Protein AF-A0A818P4U9-F1 (afdb_monomer_lite)

Foldseek 3Di:
DDDDDDPDPVVVVVVVCCVVCVLVVVLVVVLVVLLVVCVVVVHDPVVSVVSSVVSCVVSDDDAVLVVLCVVLVNDPDDDPDDDDDDDPDPPDDFAFDPPVVVVVDDPPDPPRTDQDLVNCLVVDDPDPVSPDDSVVCRRPDDPDDPVVPPPPPPPQPPPPPQPAAEAEACPLVDDPVSLVVQQVSQCVNLVHDSVPDGSNPRHYHHYHDNVD

Radius of gyration: 25.07 Å; chains: 1; bounding box: 56×46×71 Å

pLDDT: mean 77.23, std 14.57, range [28.27, 94.88]

Secondary structure (DSSP, 8-state):
--------HHHHHHHHHHHHTHHHHHHHHHHHHHHHHHHHTT--HHHHHHHHHHHHHHH----HHHHHHHHTT--S---SS------SSS-PPPPBPPHHHHHHS-TT-S--BPPPHHHHHHSS--SGGG---HHHHHHHS----GGGGS------S-------EEEES-GGGS-HHHHHHHHHHHHHHHT--TTTSGGGG--EEEE--TT-

Sequence (212 aa):
MDIQFVLDPYACAKYLMSYTTKPEREMSLLLEATHKECREGNMSVRGEMKKLTGIFFNHRQVSAQDAIYRAAKMPLTHSSRGFVFVLAHSNSGKVLKPYNILKQMNPDDEKIFMSSLADKYFDKPKDSEFCICMADFASENEIISITKNIKDPKESIKRLQTPNLLLENVVCLIQANLWGAMHSRLTQTMGIHPNTAIFGNVEIIAIGDFCQ

Structure (mmCIF, N/CA/C/O backbone):
data_AF-A0A818P4U9-F1
#
_entry.id   AF-A0A818P4U9-F1
#
loop_
_atom_site.group_PDB
_atom_site.id
_atom_site.type_symbol
_atom_site.label_atom_id
_atom_site.label_alt_id
_atom_site.label_comp_id
_atom_site.label_asym_id
_atom_site.label_entity_id
_atom_site.label_seq_id
_atom_site.pdbx_PDB_ins_code
_atom_site.Cartn_x
_atom_site.Cartn_y
_atom_site.Cartn_z
_atom_site.occupancy
_atom_site.B_iso_or_equiv
_atom_site.auth_seq_id
_atom_site.auth_comp_id
_atom_site.auth_asym_id
_atom_site.auth_atom_id
_atom_site.pdbx_PDB_model_num
ATOM 1 N N . MET A 1 1 ? -10.886 8.274 32.586 1.00 50.38 1 MET A N 1
ATOM 2 C CA . MET A 1 1 ? -11.012 6.818 32.384 1.00 50.38 1 MET A CA 1
ATOM 3 C C . MET A 1 1 ? -12.474 6.482 32.624 1.00 50.38 1 MET A C 1
ATOM 5 O O . MET A 1 1 ? -12.936 6.734 33.731 1.00 50.38 1 MET A O 1
ATOM 9 N N . ASP A 1 2 ? -13.204 6.026 31.605 1.00 48.53 2 ASP A N 1
ATOM 10 C CA . ASP A 1 2 ? -14.606 5.615 31.760 1.00 48.53 2 ASP A CA 1
ATOM 11 C C . ASP A 1 2 ? -14.647 4.172 32.269 1.00 48.53 2 ASP A C 1
ATOM 13 O O . ASP A 1 2 ? -14.184 3.256 31.590 1.00 48.53 2 ASP A O 1
ATOM 17 N N . ILE A 1 3 ? -15.156 3.971 33.485 1.00 66.19 3 ILE A N 1
ATOM 18 C CA . ILE A 1 3 ? -15.289 2.652 34.113 1.00 66.19 3 ILE A CA 1
ATOM 19 C C . ILE A 1 3 ? -16.781 2.319 34.161 1.00 66.19 3 ILE A C 1
ATOM 21 O O . ILE A 1 3 ? -17.552 3.006 34.828 1.00 66.19 3 ILE A O 1
ATOM 25 N N . GLN A 1 4 ? -17.190 1.273 33.441 1.00 70.94 4 GLN A N 1
ATOM 26 C CA . GLN A 1 4 ? -18.566 0.769 33.428 1.00 70.94 4 GLN A CA 1
ATOM 27 C C . GLN A 1 4 ? -18.618 -0.659 33.974 1.00 70.94 4 GLN A C 1
ATOM 29 O O . GLN A 1 4 ? -17.743 -1.479 33.694 1.00 70.94 4 GLN A O 1
ATOM 34 N N . PHE A 1 5 ? -19.663 -0.962 34.745 1.00 75.06 5 PHE A N 1
ATOM 35 C CA . PHE A 1 5 ? -19.911 -2.310 35.246 1.00 75.06 5 PHE A CA 1
ATOM 36 C C . PHE A 1 5 ? -20.371 -3.231 34.110 1.00 75.06 5 PHE A C 1
ATOM 38 O O . PHE A 1 5 ? -21.319 -2.922 33.388 1.00 75.06 5 PHE A O 1
ATOM 45 N N . VAL A 1 6 ? -19.711 -4.382 33.972 1.00 75.94 6 VAL A N 1
ATOM 46 C CA . VAL A 1 6 ? -20.083 -5.413 32.997 1.00 75.94 6 VAL A CA 1
ATOM 47 C C . VAL A 1 6 ? -21.167 -6.302 33.604 1.00 75.94 6 VAL A C 1
ATOM 49 O O . VAL A 1 6 ? -20.896 -7.071 34.520 1.00 75.94 6 VAL A O 1
ATOM 52 N N . LEU A 1 7 ? -22.393 -6.190 33.092 1.00 83.94 7 LEU A N 1
ATOM 53 C CA . LEU A 1 7 ? -23.543 -7.000 33.526 1.00 83.94 7 LEU A CA 1
ATOM 54 C C . LEU A 1 7 ? -23.752 -8.257 32.663 1.00 83.94 7 LEU A C 1
ATOM 56 O O . LEU A 1 7 ? -24.406 -9.199 33.096 1.00 83.94 7 LEU A O 1
ATOM 60 N N . ASP A 1 8 ? -23.198 -8.269 31.448 1.00 88.81 8 ASP A N 1
ATOM 61 C CA . ASP A 1 8 ? -23.357 -9.334 30.456 1.00 88.81 8 ASP A CA 1
ATOM 62 C C . ASP A 1 8 ? -22.049 -9.510 29.647 1.00 88.81 8 ASP A C 1
ATOM 64 O O . ASP A 1 8 ? -21.534 -8.526 29.097 1.00 88.81 8 ASP A O 1
ATOM 68 N N . PRO A 1 9 ? -21.494 -10.737 29.541 1.00 87.69 9 PRO A N 1
ATOM 69 C CA . PRO A 1 9 ? -20.317 -11.016 28.718 1.00 87.69 9 PRO A CA 1
ATOM 70 C C . PRO A 1 9 ? -20.483 -10.619 27.246 1.00 87.69 9 PRO A C 1
ATOM 72 O O . PRO A 1 9 ? -19.523 -10.156 26.625 1.00 87.69 9 PRO A O 1
ATOM 75 N N . TYR A 1 10 ? -21.688 -10.755 26.680 1.00 90.44 10 TYR A N 1
ATOM 76 C CA . TYR A 1 10 ? -21.940 -10.370 25.291 1.00 90.44 10 TYR A CA 1
ATOM 77 C C . TYR A 1 10 ? -21.914 -8.848 25.118 1.00 90.44 10 TYR A C 1
ATOM 79 O O . TYR A 1 10 ? -21.295 -8.340 24.179 1.00 90.44 10 TYR A O 1
ATOM 87 N N . ALA A 1 11 ? -22.501 -8.101 26.057 1.00 85.19 11 ALA A N 1
ATOM 88 C CA . ALA A 1 11 ? -22.385 -6.646 26.101 1.00 85.19 11 ALA A CA 1
ATOM 89 C C . ALA A 1 11 ? -20.919 -6.176 26.175 1.00 85.19 11 ALA A C 1
ATOM 91 O O . ALA A 1 11 ? -20.555 -5.224 25.482 1.00 85.19 11 ALA A O 1
ATOM 92 N N . CYS A 1 12 ? -20.064 -6.874 26.932 1.00 85.69 12 CYS A N 1
ATOM 93 C CA . CYS A 1 12 ? -18.625 -6.592 26.988 1.00 85.69 12 CYS A CA 1
ATOM 94 C C . CYS A 1 12 ? -17.939 -6.797 25.629 1.00 85.69 12 CYS A C 1
ATOM 96 O O . CYS A 1 12 ? -17.265 -5.895 25.130 1.00 85.69 12 CYS A O 1
ATOM 98 N N . ALA A 1 13 ? -18.163 -7.947 24.983 1.00 87.25 13 ALA A N 1
ATOM 99 C CA . ALA A 1 13 ? -17.599 -8.233 23.664 1.00 87.25 13 ALA A CA 1
ATOM 100 C C . ALA A 1 13 ? -18.074 -7.220 22.611 1.00 87.25 13 ALA A C 1
ATOM 102 O O . ALA A 1 13 ? -17.276 -6.704 21.829 1.00 87.25 13 ALA A O 1
ATOM 103 N N . LYS A 1 14 ? -19.365 -6.869 22.627 1.00 86.81 14 LYS A N 1
ATOM 104 C CA . LYS A 1 14 ? -19.941 -5.856 21.736 1.00 86.81 14 LYS A CA 1
ATOM 105 C C . LYS A 1 14 ? -19.320 -4.479 21.966 1.00 86.81 14 LYS A C 1
ATOM 107 O O . LYS A 1 14 ? -19.051 -3.776 20.992 1.00 86.81 14 LYS A O 1
ATOM 112 N N . TYR A 1 15 ? -19.096 -4.091 23.220 1.00 84.81 15 TYR A N 1
ATOM 113 C CA . TYR A 1 15 ? -18.442 -2.831 23.567 1.00 84.81 15 TYR A CA 1
ATOM 114 C C . TYR A 1 15 ? -16.997 -2.798 23.059 1.00 84.81 15 TYR A C 1
ATOM 116 O O . TYR A 1 15 ? -16.622 -1.864 22.354 1.00 84.81 15 TYR A O 1
ATOM 124 N N . LEU A 1 16 ? -16.221 -3.852 23.330 1.00 85.06 16 LEU A N 1
ATOM 125 C CA . LEU A 1 16 ? -14.834 -3.968 22.879 1.00 85.06 16 LEU A CA 1
ATOM 126 C C . LEU A 1 16 ? -14.725 -3.922 21.349 1.00 85.06 16 LEU A C 1
ATOM 128 O O . LEU A 1 16 ? -13.898 -3.187 20.811 1.00 85.06 16 LEU A O 1
ATOM 132 N N . MET A 1 17 ? -15.592 -4.652 20.644 1.00 86.69 17 MET A N 1
ATOM 133 C CA . MET A 1 17 ? -15.663 -4.604 19.182 1.00 86.69 17 MET A CA 1
ATOM 134 C C . MET A 1 17 ? -16.028 -3.204 18.691 1.00 86.69 17 MET A C 1
ATOM 136 O O . MET A 1 17 ? -15.335 -2.653 17.851 1.00 86.69 17 MET A O 1
ATOM 140 N N . SER A 1 18 ? -17.064 -2.585 19.260 1.00 83.62 18 SER A N 1
ATOM 141 C CA . SER A 1 18 ? -17.497 -1.240 18.854 1.00 83.62 18 SER A CA 1
ATOM 142 C C . SER A 1 18 ? -16.413 -0.184 19.076 1.00 83.62 18 SER A C 1
ATOM 144 O O . SER A 1 18 ? -16.309 0.760 18.297 1.00 83.62 18 SER A O 1
ATOM 146 N N . TYR A 1 19 ? -15.615 -0.340 20.134 1.00 83.94 19 TYR A N 1
ATOM 147 C CA . TYR A 1 19 ? -14.502 0.546 20.442 1.00 83.94 19 TYR A CA 1
ATOM 148 C C . TYR A 1 19 ? -13.330 0.341 19.477 1.00 83.94 19 TYR A C 1
ATOM 150 O O . TYR A 1 19 ? -12.834 1.305 18.898 1.00 83.94 19 TYR A O 1
ATOM 158 N N . THR A 1 20 ? -12.914 -0.911 19.272 1.00 81.50 20 THR A N 1
ATOM 159 C CA . THR A 1 20 ? -11.797 -1.250 18.377 1.00 81.50 20 THR A CA 1
ATOM 160 C C . THR A 1 20 ? -12.100 -0.923 16.919 1.00 81.50 20 THR A C 1
ATOM 162 O O . THR A 1 20 ? -11.203 -0.453 16.233 1.00 81.50 20 THR A O 1
ATOM 165 N N . THR A 1 21 ? -13.351 -1.086 16.468 1.00 85.75 21 THR A N 1
ATOM 166 C CA . THR A 1 21 ? -13.764 -0.799 15.083 1.00 85.75 21 THR A CA 1
ATOM 167 C C . THR A 1 21 ? -14.314 0.618 14.872 1.00 85.75 21 THR A C 1
ATOM 169 O O . THR A 1 21 ? -14.999 0.891 13.879 1.00 85.75 21 THR A O 1
ATOM 172 N N . LYS A 1 22 ? -14.141 1.522 15.844 1.00 85.88 22 LYS A N 1
ATOM 173 C CA . LYS A 1 22 ? -14.638 2.901 15.755 1.00 85.88 22 LYS A CA 1
ATOM 174 C C . LYS A 1 22 ? -14.096 3.656 14.525 1.00 85.88 22 LYS A C 1
ATOM 176 O O . LYS A 1 22 ? -14.928 4.222 13.809 1.00 85.88 22 LYS A O 1
ATOM 181 N N . PRO A 1 23 ? -12.779 3.664 14.228 1.00 84.00 23 PRO A N 1
ATOM 182 C CA . PRO A 1 23 ? -12.272 4.394 13.065 1.00 84.00 23 PRO A CA 1
ATOM 183 C C . PRO A 1 23 ? -12.766 3.793 11.737 1.00 84.00 23 PRO A C 1
ATOM 185 O O . PRO A 1 23 ? -13.070 4.526 10.795 1.00 84.00 23 PRO A O 1
ATOM 188 N N . GLU A 1 24 ? -12.938 2.472 11.657 1.00 85.75 24 GLU A N 1
ATOM 189 C CA . GLU A 1 24 ? -13.500 1.787 10.488 1.00 85.75 24 GLU A CA 1
ATOM 190 C C . GLU A 1 24 ? -14.967 2.154 10.268 1.00 85.75 24 GLU A C 1
ATOM 192 O O . GLU A 1 24 ? -15.407 2.309 9.125 1.00 85.75 24 GLU A O 1
ATOM 197 N N . ARG A 1 25 ? -15.735 2.326 11.350 1.00 87.69 25 ARG A N 1
ATOM 198 C CA . ARG A 1 25 ? -17.128 2.773 11.274 1.00 87.69 25 ARG A CA 1
ATOM 199 C C . ARG A 1 25 ? -17.227 4.193 10.720 1.00 87.69 25 ARG A C 1
ATOM 201 O O . ARG A 1 25 ? -18.045 4.429 9.835 1.00 87.69 25 ARG A O 1
ATOM 208 N N . GLU A 1 26 ? -16.409 5.119 11.215 1.00 88.50 26 GLU A N 1
ATOM 209 C CA . GLU A 1 26 ? -16.373 6.507 10.726 1.00 88.50 26 GLU A CA 1
ATOM 210 C C . GLU A 1 26 ? -16.017 6.564 9.233 1.00 88.50 26 GLU A C 1
ATOM 212 O O . GLU A 1 26 ? -16.700 7.232 8.455 1.00 88.50 26 GLU A O 1
ATOM 217 N N . MET A 1 27 ? -15.023 5.777 8.808 1.00 91.00 27 MET A N 1
ATOM 218 C CA . MET A 1 27 ? -14.674 5.630 7.393 1.00 91.00 27 MET A CA 1
ATOM 219 C C . MET A 1 27 ? -15.832 5.059 6.566 1.00 91.00 27 MET A C 1
ATOM 221 O O . MET A 1 27 ? -16.134 5.564 5.488 1.00 91.00 27 MET A O 1
ATOM 225 N N . SER A 1 28 ? -16.504 4.021 7.066 1.00 91.00 28 SER A N 1
ATOM 226 C CA . SER A 1 28 ? -17.614 3.376 6.352 1.00 91.00 28 SER A CA 1
ATOM 227 C C . SER A 1 28 ? -18.765 4.349 6.094 1.00 91.00 28 SER A C 1
ATOM 229 O O . SER A 1 28 ? -19.266 4.415 4.974 1.00 91.00 28 SER A O 1
ATOM 231 N N . LEU A 1 29 ? -19.126 5.161 7.093 1.00 92.88 29 LEU A N 1
ATOM 232 C CA . LEU A 1 29 ? -20.159 6.193 6.959 1.00 92.88 29 LEU A CA 1
ATOM 233 C C . LEU A 1 29 ? -19.784 7.250 5.911 1.00 92.88 29 LEU A C 1
ATOM 235 O O . LEU A 1 29 ? -20.623 7.658 5.108 1.00 92.88 29 LEU A O 1
ATOM 239 N N . LEU A 1 30 ? -18.517 7.672 5.887 1.00 93.06 30 LEU A N 1
ATOM 240 C CA . LEU A 1 30 ? -18.018 8.647 4.918 1.00 93.06 30 LEU A CA 1
ATOM 241 C C . LEU A 1 30 ? -18.067 8.110 3.478 1.00 93.06 30 LEU A C 1
ATOM 243 O O . LEU A 1 30 ? -18.459 8.822 2.547 1.00 93.06 30 LEU A O 1
ATOM 247 N N . LEU A 1 31 ? -17.687 6.846 3.288 1.00 94.06 31 LEU A N 1
ATOM 248 C CA . LEU A 1 31 ? -17.735 6.187 1.984 1.00 94.06 31 LEU A CA 1
ATOM 249 C C . LEU A 1 31 ? -19.174 5.967 1.512 1.00 94.06 31 LEU A C 1
ATOM 251 O O . LEU A 1 31 ? -19.457 6.170 0.333 1.00 94.06 31 LEU A O 1
ATOM 255 N N . GLU A 1 32 ? -20.091 5.612 2.412 1.00 94.88 32 GLU A N 1
ATOM 256 C CA . GLU A 1 32 ? -21.510 5.440 2.091 1.00 94.88 32 GLU A CA 1
ATOM 257 C C . GLU A 1 32 ? -22.160 6.765 1.664 1.00 94.88 32 GLU A C 1
ATOM 259 O O . GLU A 1 32 ? -22.851 6.816 0.642 1.00 94.88 32 GLU A O 1
ATOM 264 N N . ALA A 1 33 ? -21.868 7.859 2.375 1.00 93.38 33 ALA A N 1
ATOM 265 C CA . ALA A 1 33 ? -22.306 9.199 1.987 1.00 93.38 33 ALA A CA 1
ATOM 266 C C . ALA A 1 33 ? -21.768 9.588 0.599 1.00 93.38 33 ALA A C 1
ATOM 268 O O . ALA A 1 33 ? -22.528 10.003 -0.276 1.00 93.38 33 ALA A O 1
ATOM 269 N N . THR A 1 34 ? -20.474 9.356 0.358 1.00 92.12 34 THR A N 1
ATOM 270 C CA . THR A 1 34 ? -19.833 9.605 -0.943 1.00 92.12 34 THR A CA 1
ATOM 271 C C . THR A 1 34 ? -20.484 8.801 -2.065 1.00 92.12 34 THR A C 1
ATOM 273 O O . THR A 1 34 ? -20.725 9.329 -3.152 1.00 92.12 34 THR A O 1
ATOM 276 N N . HIS A 1 35 ? -20.751 7.517 -1.825 1.00 93.94 35 HIS A N 1
ATOM 277 C CA . HIS A 1 35 ? -21.387 6.628 -2.792 1.00 93.94 35 HIS A CA 1
ATOM 278 C C . HIS A 1 35 ? -22.788 7.130 -3.158 1.00 93.94 35 HIS A C 1
ATOM 280 O O . HIS A 1 35 ? -23.121 7.232 -4.341 1.00 93.94 35 HIS A O 1
ATOM 286 N N . LYS A 1 36 ? -23.580 7.529 -2.154 1.00 94.38 36 LYS A N 1
ATOM 287 C CA . LYS A 1 36 ? -24.912 8.104 -2.357 1.00 94.38 36 LYS A CA 1
ATOM 288 C C . LYS A 1 36 ? -24.862 9.379 -3.206 1.00 94.38 36 LYS A C 1
ATOM 290 O O . LYS A 1 36 ? -25.586 9.461 -4.195 1.00 94.38 36 LYS A O 1
ATOM 295 N N . GLU A 1 37 ? -23.954 10.308 -2.904 1.00 91.75 37 GLU A N 1
ATOM 296 C CA . GLU A 1 37 ? -23.751 11.524 -3.707 1.00 91.75 37 GLU A CA 1
ATOM 297 C C . GLU A 1 37 ? -23.373 11.219 -5.165 1.00 91.75 37 GLU A C 1
ATOM 299 O O . GLU A 1 37 ? -23.866 11.864 -6.089 1.00 91.75 37 GLU A O 1
ATOM 304 N N . CYS A 1 38 ? -22.484 10.246 -5.395 1.00 91.12 38 CYS A N 1
ATOM 305 C CA . CYS A 1 38 ? -22.069 9.870 -6.751 1.00 91.12 38 CYS A CA 1
ATOM 306 C C . CYS A 1 38 ? -23.232 9.291 -7.559 1.00 91.12 38 CYS A C 1
ATOM 308 O O . CYS A 1 38 ? -23.359 9.570 -8.754 1.00 91.12 38 CYS A O 1
ATOM 310 N N . ARG A 1 39 ? -24.080 8.497 -6.895 1.00 90.06 39 ARG A N 1
ATOM 311 C CA . ARG A 1 39 ? -25.260 7.878 -7.493 1.00 90.06 39 ARG A CA 1
ATOM 312 C C . ARG A 1 39 ? -26.337 8.913 -7.820 1.00 90.06 39 ARG A C 1
ATOM 314 O O . ARG A 1 39 ? -26.914 8.853 -8.901 1.00 90.06 39 ARG A O 1
ATOM 321 N N . GLU A 1 40 ? -26.570 9.877 -6.932 1.00 91.81 40 GLU A N 1
ATOM 322 C CA . GLU A 1 40 ? -27.492 11.000 -7.160 1.00 91.81 40 GLU A CA 1
ATOM 323 C C . GLU A 1 40 ? -26.995 11.935 -8.274 1.00 91.81 40 GLU A C 1
ATOM 325 O O . GLU A 1 40 ? -27.780 12.378 -9.109 1.00 91.81 40 GLU A O 1
ATOM 330 N N . GLY A 1 41 ? -25.681 12.166 -8.354 1.00 87.62 41 GLY A N 1
ATOM 331 C CA . GLY A 1 41 ? -25.038 12.929 -9.429 1.00 87.62 41 GLY A CA 1
ATOM 332 C C . GLY A 1 41 ? -24.901 12.185 -10.764 1.00 87.62 41 GLY A C 1
ATOM 333 O O . GLY A 1 41 ? -24.284 12.720 -11.684 1.00 87.62 41 GLY A O 1
ATOM 334 N N . ASN A 1 42 ? -25.430 10.957 -10.870 1.00 86.75 42 ASN A N 1
ATOM 335 C CA . ASN A 1 42 ? -25.366 10.084 -12.047 1.00 86.75 42 ASN A CA 1
ATOM 336 C C . ASN A 1 42 ? -23.942 9.953 -12.633 1.00 86.75 42 ASN A C 1
ATOM 338 O O . ASN A 1 42 ? -23.721 10.011 -13.847 1.00 86.75 42 ASN A O 1
ATOM 342 N N . MET A 1 43 ? -22.947 9.839 -11.749 1.00 88.25 43 MET A N 1
ATOM 343 C CA . MET A 1 43 ? -21.545 9.742 -12.140 1.00 88.25 43 MET A CA 1
ATOM 344 C C . MET A 1 43 ? -21.253 8.393 -12.807 1.00 88.25 43 MET A C 1
ATOM 346 O O . MET A 1 43 ? -21.785 7.355 -12.425 1.00 88.25 43 MET A O 1
ATOM 350 N N . SER A 1 44 ? -20.338 8.379 -13.783 1.00 90.62 44 SER A N 1
ATOM 351 C CA . SER A 1 44 ? -19.833 7.111 -14.326 1.00 90.62 44 SER A CA 1
ATOM 352 C C . SER A 1 44 ? -19.159 6.271 -13.232 1.00 90.62 44 SER A C 1
ATOM 354 O O . SER A 1 44 ? -18.451 6.823 -12.387 1.00 90.62 44 SER A O 1
ATOM 356 N N . VAL A 1 45 ? -19.263 4.941 -13.321 1.00 87.75 45 VAL A N 1
ATOM 357 C CA . VAL A 1 45 ? -18.648 3.986 -12.371 1.00 87.75 45 VAL A CA 1
ATOM 358 C C . VAL A 1 45 ? -17.152 4.262 -12.155 1.00 87.75 45 VAL A C 1
ATOM 360 O O . VAL A 1 45 ? -16.638 4.206 -11.041 1.00 87.75 45 VAL A O 1
ATOM 363 N N . ARG A 1 46 ? -16.424 4.629 -13.220 1.00 87.50 46 ARG A N 1
ATOM 364 C CA . ARG A 1 46 ? -14.996 4.972 -13.124 1.00 87.50 46 ARG A CA 1
ATOM 365 C C . ARG A 1 46 ? -14.759 6.272 -12.351 1.00 87.50 46 ARG A C 1
ATOM 367 O O . ARG A 1 46 ? -13.757 6.386 -11.648 1.00 87.50 46 ARG A O 1
ATOM 374 N N . GLY A 1 47 ? -15.631 7.263 -12.525 1.00 90.00 47 GLY A N 1
ATOM 375 C CA . GLY A 1 47 ? -15.570 8.536 -11.806 1.00 90.00 47 GLY A CA 1
ATOM 376 C C . GLY A 1 47 ? -15.913 8.370 -10.328 1.00 90.00 47 GLY A C 1
ATOM 377 O O . GLY A 1 47 ? -15.193 8.884 -9.477 1.00 90.00 47 GLY A O 1
ATOM 378 N N . GLU A 1 48 ? -16.947 7.587 -10.038 1.00 91.75 48 GLU A N 1
ATOM 379 C CA . GLU A 1 48 ? -17.332 7.200 -8.683 1.00 91.75 48 GLU A CA 1
ATOM 380 C C . GLU A 1 48 ? -16.177 6.502 -7.959 1.00 91.75 48 GLU A C 1
ATOM 382 O O . GLU A 1 48 ? -15.751 6.964 -6.903 1.00 91.75 48 GLU A O 1
ATOM 387 N N . MET A 1 49 ? -15.588 5.465 -8.566 1.00 92.12 49 MET A N 1
ATOM 388 C CA . MET A 1 49 ? -14.465 4.742 -7.965 1.00 92.12 49 MET A CA 1
ATOM 389 C C . MET A 1 49 ? -13.282 5.671 -7.671 1.00 92.12 49 MET A C 1
ATOM 391 O O . MET A 1 49 ? -12.659 5.565 -6.616 1.00 92.12 49 MET A O 1
ATOM 395 N N . LYS A 1 50 ? -12.978 6.620 -8.567 1.00 92.31 50 LYS A N 1
ATOM 396 C CA . LYS A 1 50 ? -11.930 7.627 -8.333 1.00 92.31 50 LYS A CA 1
ATOM 397 C C . LYS A 1 50 ? -12.253 8.529 -7.142 1.00 92.31 50 LYS A C 1
ATOM 399 O O . LYS A 1 50 ? -11.366 8.759 -6.323 1.00 92.31 50 LYS A O 1
ATOM 404 N N . LYS A 1 51 ? -13.489 9.031 -7.040 1.00 92.62 51 LYS A N 1
ATOM 405 C CA . LYS A 1 51 ? -13.917 9.900 -5.931 1.00 92.62 51 LYS A CA 1
ATOM 406 C C . LYS A 1 51 ? -13.884 9.141 -4.602 1.00 92.62 51 LYS A C 1
ATOM 408 O O . LYS A 1 51 ? -13.280 9.624 -3.648 1.00 92.62 51 LYS A O 1
ATOM 413 N N . LEU A 1 52 ? -14.427 7.924 -4.577 1.00 93.25 52 LEU A N 1
ATOM 414 C CA . LEU A 1 52 ? -14.427 7.036 -3.414 1.00 93.25 52 LEU A CA 1
ATOM 415 C C . LEU A 1 52 ? -12.999 6.731 -2.938 1.00 93.25 52 LEU A C 1
ATOM 417 O O . LEU A 1 52 ? -12.678 6.875 -1.761 1.00 93.25 52 LEU A O 1
ATOM 421 N N . THR A 1 53 ? -12.117 6.389 -3.879 1.00 91.44 53 THR A N 1
ATOM 422 C CA . THR A 1 53 ? -10.703 6.102 -3.603 1.00 91.44 53 THR A CA 1
ATOM 423 C C . THR A 1 53 ? -9.972 7.333 -3.062 1.00 91.44 53 THR A C 1
ATOM 425 O O . THR A 1 53 ? -9.198 7.218 -2.115 1.00 91.44 53 THR A O 1
ATOM 428 N N . GLY A 1 54 ? -10.222 8.520 -3.626 1.00 91.69 54 GLY A N 1
ATOM 429 C CA . GLY A 1 54 ? -9.628 9.768 -3.144 1.00 91.69 54 GLY A CA 1
ATOM 430 C C . GLY A 1 54 ? -10.040 10.099 -1.709 1.00 91.69 54 GLY A C 1
ATOM 431 O O . GLY A 1 54 ? -9.190 10.414 -0.881 1.00 91.69 54 GLY A O 1
ATOM 432 N N . ILE A 1 55 ? -11.330 9.962 -1.395 1.00 91.50 55 ILE A N 1
ATOM 433 C CA . ILE A 1 55 ? -11.854 10.195 -0.043 1.00 91.50 55 ILE A CA 1
ATOM 434 C C . ILE A 1 55 ? -11.280 9.179 0.946 1.00 91.50 55 ILE A C 1
ATOM 436 O O . ILE A 1 55 ? -10.804 9.573 2.010 1.00 91.50 55 ILE A O 1
ATOM 440 N N . PHE A 1 56 ? -11.221 7.899 0.569 1.00 90.75 56 PHE A N 1
ATOM 441 C CA . PHE A 1 56 ? -10.593 6.869 1.391 1.00 90.75 56 PHE A CA 1
ATOM 442 C C . PHE A 1 56 ? -9.136 7.207 1.728 1.00 90.75 56 PHE A C 1
ATOM 444 O O . PHE A 1 56 ? -8.758 7.171 2.893 1.00 90.75 56 PHE A O 1
ATOM 451 N N . PHE A 1 57 ? -8.309 7.563 0.739 1.00 85.56 57 PHE A N 1
ATOM 452 C CA . PHE A 1 57 ? -6.893 7.850 0.990 1.00 85.56 57 PHE A CA 1
ATOM 453 C C . PHE A 1 57 ? -6.660 9.108 1.829 1.00 85.56 57 PHE A C 1
ATOM 455 O O . PHE A 1 57 ? -5.712 9.130 2.608 1.00 85.56 57 PHE A O 1
ATOM 462 N N . ASN A 1 58 ? -7.514 10.125 1.697 1.00 84.94 58 ASN A N 1
ATOM 463 C CA . ASN A 1 58 ? -7.344 11.391 2.411 1.00 84.94 58 ASN A CA 1
ATOM 464 C C . ASN A 1 58 ? -7.850 11.344 3.856 1.00 84.94 58 ASN A C 1
ATOM 466 O O . ASN A 1 58 ? -7.292 12.016 4.718 1.00 84.94 58 ASN A O 1
ATOM 470 N N . HIS A 1 59 ? -8.903 10.571 4.128 1.00 84.50 59 HIS A N 1
ATOM 471 C CA . HIS A 1 59 ? -9.521 10.513 5.455 1.00 84.50 59 HIS A CA 1
ATOM 472 C C . HIS A 1 59 ? -9.116 9.282 6.265 1.00 84.50 59 HIS A C 1
ATOM 474 O O . HIS A 1 59 ? -9.479 9.170 7.437 1.00 84.50 59 HIS A O 1
ATOM 480 N N . ARG A 1 60 ? -8.392 8.329 5.665 1.00 85.00 60 ARG A N 1
ATOM 481 C CA . ARG A 1 60 ? -7.951 7.132 6.376 1.00 85.00 60 ARG A CA 1
ATOM 482 C C . ARG A 1 60 ? -6.932 7.501 7.441 1.00 85.00 60 ARG A C 1
ATOM 484 O O . ARG A 1 60 ? -5.820 7.929 7.147 1.00 85.00 60 ARG A O 1
ATOM 491 N N . GLN A 1 61 ? -7.304 7.219 8.680 1.00 82.94 61 GLN A N 1
ATOM 492 C CA . GLN A 1 61 ? -6.386 7.222 9.804 1.00 82.94 61 GLN A CA 1
ATOM 493 C C . GLN A 1 61 ? -5.514 5.964 9.742 1.00 82.94 61 GLN A C 1
ATOM 495 O O . GLN A 1 61 ? -5.982 4.861 9.445 1.00 82.94 61 GLN A O 1
ATOM 500 N N . VAL A 1 62 ? -4.223 6.139 9.993 1.00 81.38 62 VAL A N 1
ATOM 501 C CA . VAL A 1 62 ? -3.240 5.060 10.091 1.00 81.38 62 VAL A CA 1
ATOM 502 C C . VAL A 1 62 ? -2.490 5.212 11.405 1.00 81.38 62 VAL A C 1
ATOM 504 O O . VAL A 1 62 ? -2.314 6.327 11.896 1.00 81.38 62 VAL A O 1
ATOM 507 N N . SER A 1 63 ? -2.044 4.099 11.985 1.00 79.38 63 SER A N 1
ATOM 508 C CA . SER A 1 63 ? -1.161 4.166 13.148 1.00 79.38 63 SER A CA 1
ATOM 509 C C . SER A 1 63 ? 0.157 4.838 12.756 1.00 79.38 63 SER A C 1
ATOM 511 O O . SER A 1 63 ? 0.590 4.743 11.605 1.00 79.38 63 SER A O 1
ATOM 513 N N . ALA A 1 64 ? 0.842 5.484 13.702 1.00 78.50 64 ALA A N 1
ATOM 514 C CA . ALA A 1 64 ? 2.140 6.089 13.394 1.00 78.50 64 ALA A CA 1
ATOM 515 C C . ALA A 1 64 ? 3.175 5.070 12.917 1.00 78.50 64 ALA A C 1
ATOM 517 O O . ALA A 1 64 ? 4.008 5.396 12.080 1.00 78.50 64 ALA A O 1
ATOM 518 N N . GLN A 1 65 ? 3.098 3.828 13.394 1.00 79.00 65 GLN A N 1
ATOM 519 C CA . GLN A 1 65 ? 3.967 2.758 12.915 1.00 79.00 65 GLN A CA 1
ATOM 520 C C . GLN A 1 65 ? 3.721 2.491 11.420 1.00 79.00 65 GLN A C 1
ATOM 522 O O . GLN A 1 65 ? 4.672 2.505 10.644 1.00 79.00 65 GLN A O 1
ATOM 527 N N . ASP A 1 66 ? 2.461 2.350 10.984 1.00 82.12 66 ASP A N 1
ATOM 528 C CA . ASP A 1 66 ? 2.125 2.190 9.558 1.00 82.12 66 ASP A CA 1
ATOM 529 C C . ASP A 1 66 ? 2.522 3.437 8.741 1.00 82.12 66 ASP A C 1
ATOM 531 O O . ASP A 1 66 ? 3.080 3.324 7.648 1.00 82.12 66 ASP A O 1
ATOM 535 N N . ALA A 1 67 ? 2.329 4.640 9.293 1.00 81.38 67 ALA A N 1
ATOM 536 C CA . ALA A 1 67 ? 2.742 5.890 8.655 1.00 81.38 67 ALA A CA 1
ATOM 537 C C . ALA A 1 67 ? 4.262 5.957 8.424 1.00 81.38 67 ALA A C 1
ATOM 539 O O . ALA A 1 67 ? 4.696 6.285 7.320 1.00 81.38 67 ALA A O 1
ATOM 540 N N . ILE A 1 68 ? 5.070 5.587 9.424 1.00 80.81 68 ILE A N 1
ATOM 541 C CA . ILE A 1 68 ? 6.537 5.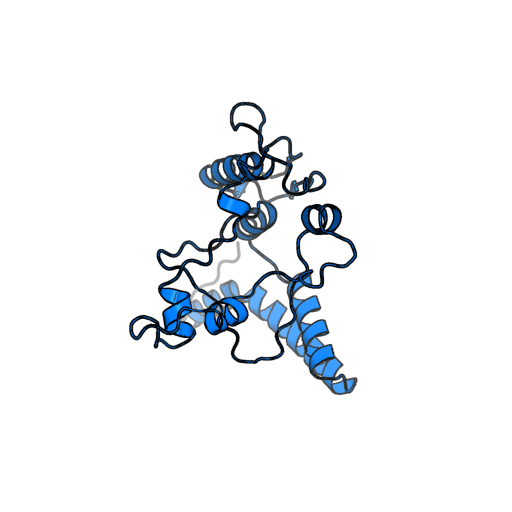541 9.325 1.00 80.81 68 ILE A CA 1
ATOM 542 C C . ILE A 1 68 ? 6.969 4.527 8.275 1.00 80.81 68 ILE A C 1
ATOM 544 O O . ILE A 1 68 ? 7.790 4.854 7.419 1.00 80.81 68 ILE A O 1
ATOM 548 N N . TYR A 1 69 ? 6.391 3.322 8.284 1.00 84.62 69 TYR A N 1
ATOM 549 C CA . TYR A 1 69 ? 6.715 2.313 7.279 1.00 84.62 69 TYR A CA 1
ATOM 550 C C . TYR A 1 69 ? 6.426 2.818 5.858 1.00 84.62 69 TYR A C 1
ATOM 552 O O . TYR A 1 69 ? 7.243 2.630 4.955 1.00 84.62 69 TYR A O 1
ATOM 560 N N . ARG A 1 70 ? 5.302 3.513 5.649 1.00 81.75 70 ARG A N 1
ATOM 561 C CA . ARG A 1 70 ? 4.947 4.097 4.346 1.00 81.75 70 ARG A CA 1
ATOM 562 C C . ARG A 1 70 ? 5.865 5.256 3.957 1.00 81.75 70 ARG A C 1
ATOM 564 O O . ARG A 1 70 ? 6.362 5.273 2.831 1.00 81.75 70 ARG A O 1
ATOM 571 N N . ALA A 1 71 ? 6.125 6.188 4.874 1.00 80.62 71 ALA A N 1
ATOM 572 C CA . ALA A 1 71 ? 6.963 7.363 4.635 1.00 80.62 71 ALA A CA 1
ATOM 573 C C . ALA A 1 71 ? 8.423 6.977 4.348 1.00 80.62 71 ALA A C 1
ATOM 575 O O . ALA A 1 71 ? 9.021 7.452 3.382 1.00 80.62 71 ALA A O 1
ATOM 576 N N . ALA A 1 72 ? 8.972 6.038 5.123 1.00 80.50 72 ALA A N 1
ATOM 577 C CA . ALA A 1 72 ? 10.326 5.519 4.954 1.00 80.50 72 ALA A CA 1
ATOM 578 C C . ALA A 1 72 ? 10.440 4.448 3.852 1.00 80.50 72 ALA A C 1
ATOM 580 O O . ALA A 1 72 ? 11.515 3.877 3.656 1.00 80.50 72 ALA A O 1
ATOM 581 N N . LYS A 1 73 ? 9.354 4.152 3.118 1.00 80.19 73 LYS A N 1
ATOM 582 C CA . LYS A 1 73 ? 9.300 3.115 2.068 1.00 80.19 73 LYS A CA 1
ATOM 583 C C . LYS A 1 73 ? 9.831 1.760 2.552 1.00 80.19 73 LYS A C 1
ATOM 585 O O . LYS A 1 73 ? 10.597 1.075 1.855 1.00 80.19 73 LYS A O 1
ATOM 590 N N . MET A 1 74 ? 9.462 1.401 3.774 1.00 81.44 74 MET A N 1
ATOM 591 C CA . MET A 1 74 ? 9.737 0.105 4.370 1.00 81.44 74 MET A CA 1
ATOM 592 C C . MET A 1 74 ? 8.697 -0.917 3.887 1.00 81.44 74 MET A C 1
ATOM 594 O O . MET A 1 74 ? 7.539 -0.565 3.648 1.00 81.44 74 MET A O 1
ATOM 598 N N . PRO A 1 75 ? 9.088 -2.187 3.713 1.00 80.12 75 PRO A N 1
ATOM 599 C CA . PRO A 1 75 ? 8.148 -3.241 3.354 1.00 80.12 75 PRO A CA 1
ATOM 600 C C . PRO A 1 75 ? 7.144 -3.469 4.493 1.00 80.12 75 PRO A C 1
ATOM 602 O O . PRO A 1 75 ? 7.539 -3.750 5.618 1.00 80.12 75 PRO A O 1
ATOM 605 N N . LEU A 1 76 ? 5.846 -3.368 4.191 1.00 80.94 76 LEU A N 1
ATOM 606 C CA . LEU A 1 76 ? 4.764 -3.635 5.153 1.00 80.94 76 LEU A CA 1
ATOM 607 C C . LEU A 1 76 ? 4.551 -5.134 5.408 1.00 80.94 76 LEU A C 1
ATOM 609 O O . LEU A 1 76 ? 3.970 -5.521 6.415 1.00 80.94 76 LEU A O 1
ATOM 613 N N . THR A 1 77 ? 5.004 -5.979 4.484 1.00 78.50 77 THR A N 1
ATOM 614 C CA . THR A 1 77 ? 4.867 -7.433 4.559 1.00 78.50 77 THR A CA 1
ATOM 615 C C . THR A 1 77 ? 6.148 -8.092 4.079 1.00 78.50 77 THR A C 1
ATOM 617 O O . THR A 1 77 ? 6.670 -7.737 3.019 1.00 78.50 77 THR A O 1
ATOM 620 N N . HIS A 1 78 ? 6.608 -9.098 4.813 1.00 79.88 78 HIS A N 1
ATOM 621 C CA . HIS A 1 78 ? 7.645 -10.011 4.355 1.00 79.88 78 HIS A CA 1
ATOM 622 C C . HIS A 1 78 ? 7.008 -11.351 3.997 1.00 79.88 78 HIS A C 1
ATOM 624 O O . HIS A 1 78 ? 6.246 -11.913 4.777 1.00 79.88 78 HIS A O 1
ATOM 630 N N . SER A 1 79 ? 7.315 -11.846 2.802 1.00 77.94 79 SER A N 1
ATOM 631 C CA . SER A 1 79 ? 6.876 -13.151 2.314 1.00 77.94 79 SER A CA 1
ATOM 632 C C . SER A 1 79 ? 8.101 -13.921 1.847 1.00 77.94 79 SER A C 1
ATOM 634 O O . SER A 1 79 ? 8.972 -13.356 1.187 1.00 77.94 79 SER A O 1
ATOM 636 N N . SER A 1 80 ? 8.158 -15.211 2.168 1.00 84.19 80 SER A N 1
ATOM 637 C CA . SER A 1 80 ? 9.165 -16.125 1.617 1.00 84.19 80 SER A CA 1
ATOM 638 C C . SER A 1 80 ? 8.939 -16.413 0.131 1.00 84.19 80 SER A C 1
ATOM 640 O O . SER A 1 80 ? 9.844 -16.887 -0.548 1.00 84.19 80 SER A O 1
ATOM 642 N N . ARG A 1 81 ? 7.735 -16.125 -0.379 1.00 80.56 81 ARG A N 1
ATOM 643 C CA . ARG A 1 81 ? 7.344 -16.315 -1.777 1.00 80.56 81 ARG A CA 1
ATOM 644 C C . ARG A 1 81 ? 7.189 -14.966 -2.469 1.00 80.56 81 ARG A C 1
ATOM 646 O O . ARG A 1 81 ? 6.466 -14.098 -1.972 1.00 80.56 81 ARG A O 1
ATOM 653 N N . GLY A 1 82 ? 7.839 -14.817 -3.620 1.00 75.25 82 GLY A N 1
ATOM 654 C CA . GLY A 1 82 ? 7.558 -13.729 -4.551 1.00 75.25 82 GLY A CA 1
ATOM 655 C C . GLY A 1 82 ? 6.198 -13.918 -5.224 1.00 75.25 82 GLY A C 1
ATOM 656 O O . GLY A 1 82 ? 5.637 -15.012 -5.226 1.00 75.25 82 GLY A O 1
ATOM 657 N N . PHE A 1 83 ? 5.669 -12.847 -5.801 1.00 79.00 83 PHE A N 1
ATOM 658 C CA . PHE A 1 83 ? 4.503 -12.906 -6.675 1.00 79.00 83 PHE A CA 1
ATOM 659 C C . PHE A 1 83 ? 4.833 -12.193 -7.986 1.00 79.00 83 PHE A C 1
ATOM 661 O O . PHE A 1 83 ? 5.563 -11.200 -7.996 1.00 79.00 83 PHE A O 1
ATOM 668 N N . VAL A 1 84 ? 4.288 -12.696 -9.091 1.00 81.19 84 VAL A N 1
ATOM 669 C CA . VAL A 1 84 ? 4.417 -12.091 -10.419 1.00 81.19 84 VAL A CA 1
ATOM 670 C C . VAL A 1 84 ? 3.017 -11.852 -10.962 1.00 81.19 84 VAL A C 1
ATOM 672 O O . VAL A 1 84 ? 2.163 -12.735 -10.919 1.00 81.19 84 VAL A O 1
ATOM 675 N N . PHE A 1 85 ? 2.767 -10.644 -11.464 1.00 81.19 85 PHE A N 1
ATOM 676 C CA . PHE A 1 85 ? 1.514 -10.334 -12.140 1.00 81.19 85 PHE A CA 1
ATOM 677 C C . PHE A 1 85 ? 1.594 -10.763 -13.602 1.00 81.19 85 PHE A C 1
ATOM 679 O O . PHE A 1 85 ? 2.375 -10.212 -14.378 1.00 81.19 85 PHE A O 1
ATOM 686 N N . VAL A 1 86 ? 0.756 -11.726 -13.977 1.00 84.00 86 VAL A N 1
ATOM 687 C CA . VAL A 1 86 ? 0.609 -12.180 -15.361 1.00 84.00 86 VAL A CA 1
ATOM 688 C C . VAL A 1 86 ? -0.586 -11.463 -15.982 1.00 84.00 86 VAL A C 1
ATOM 690 O O . VAL A 1 86 ? -1.704 -11.518 -15.470 1.00 84.00 86 VAL A O 1
ATOM 693 N N . LEU A 1 87 ? -0.347 -10.744 -17.078 1.00 77.75 87 LEU A N 1
ATOM 694 C CA . LEU A 1 87 ? -1.391 -10.005 -17.783 1.00 77.75 87 LEU A CA 1
ATOM 695 C C . LEU A 1 87 ? -2.309 -10.985 -18.519 1.00 77.75 87 LEU A C 1
ATOM 697 O O . LEU A 1 87 ? -1.858 -11.736 -19.377 1.00 77.75 87 LEU A O 1
ATOM 701 N N . ALA A 1 88 ? -3.606 -10.941 -18.214 1.00 74.19 88 ALA A N 1
ATOM 702 C CA . ALA A 1 88 ? -4.606 -11.782 -18.879 1.00 74.19 88 ALA A CA 1
ATOM 703 C C . ALA A 1 88 ? -5.038 -11.260 -20.266 1.00 74.19 88 ALA A C 1
ATOM 705 O O . ALA A 1 88 ? -5.722 -11.962 -21.001 1.00 74.19 88 ALA A O 1
ATOM 706 N N . HIS A 1 89 ? -4.675 -10.025 -20.622 1.00 71.06 89 HIS A N 1
ATOM 707 C CA . HIS A 1 89 ? -5.119 -9.348 -21.842 1.00 71.06 89 HIS A CA 1
ATOM 708 C C . HIS A 1 89 ? -3.919 -8.884 -22.670 1.00 71.06 89 HIS A C 1
ATOM 710 O O . HIS A 1 89 ? -2.892 -8.485 -22.124 1.00 71.06 89 HIS A O 1
ATOM 716 N N . SER A 1 90 ? -4.073 -8.910 -23.994 1.00 64.25 90 SER A N 1
ATOM 717 C CA . SER A 1 90 ? -3.037 -8.533 -24.963 1.00 64.25 90 SER A CA 1
ATOM 718 C C . SER A 1 90 ? -2.825 -7.021 -25.086 1.00 64.25 90 SER A C 1
ATOM 720 O O . SER A 1 90 ? -1.761 -6.588 -25.520 1.00 64.25 90 SER A O 1
ATOM 722 N N . ASN A 1 91 ? -3.805 -6.203 -24.686 1.00 65.31 91 ASN A N 1
ATOM 723 C CA . ASN A 1 91 ? -3.721 -4.741 -24.747 1.00 65.31 91 ASN A CA 1
ATOM 724 C C . ASN A 1 91 ? -3.149 -4.140 -23.455 1.00 65.31 91 ASN A C 1
ATOM 726 O O . ASN A 1 91 ? -3.779 -3.316 -22.792 1.00 65.31 91 ASN A O 1
ATOM 730 N N . SER A 1 92 ? -1.964 -4.598 -23.063 1.00 65.44 92 SER A N 1
ATOM 731 C CA . SER A 1 92 ? -1.243 -4.011 -21.941 1.00 65.44 92 SER A CA 1
ATOM 732 C C . SER A 1 92 ? -0.506 -2.755 -22.391 1.00 65.44 92 SER A C 1
ATOM 734 O O . SER A 1 92 ? 0.244 -2.794 -23.368 1.00 65.44 92 SER A O 1
ATOM 736 N N . GLY A 1 93 ? -0.663 -1.653 -21.655 1.00 69.25 93 GLY A N 1
ATOM 737 C CA . GLY A 1 93 ? 0.150 -0.459 -21.876 1.00 69.25 93 GLY A CA 1
ATOM 738 C C . GLY A 1 93 ? 1.640 -0.798 -21.785 1.00 69.25 93 GLY A C 1
ATOM 739 O O . GLY A 1 93 ? 2.090 -1.357 -20.784 1.00 69.25 93 GLY A O 1
ATOM 740 N N . LYS A 1 94 ? 2.406 -0.482 -22.835 1.00 79.31 94 LYS A N 1
ATOM 741 C CA . LYS A 1 94 ? 3.861 -0.673 -22.847 1.00 79.31 94 LYS A CA 1
ATOM 742 C C . LYS A 1 94 ? 4.545 0.502 -22.154 1.00 79.31 94 LYS A C 1
ATOM 744 O O . LYS A 1 94 ? 4.158 1.656 -22.326 1.00 79.31 94 LYS A O 1
ATOM 749 N N . VAL A 1 95 ? 5.577 0.204 -21.372 1.00 82.81 95 VAL A N 1
ATOM 750 C CA . VAL A 1 95 ? 6.373 1.217 -20.673 1.00 82.81 95 VAL A CA 1
ATOM 751 C C . VAL A 1 95 ? 7.546 1.614 -21.562 1.00 82.81 95 VAL A C 1
ATOM 753 O O . VAL A 1 95 ? 8.245 0.749 -22.091 1.00 82.81 95 VAL A O 1
ATOM 756 N N . LEU A 1 96 ? 7.756 2.916 -21.749 1.00 85.12 96 LEU A N 1
ATOM 757 C CA . LEU A 1 96 ? 8.924 3.432 -22.464 1.00 85.12 96 LEU A CA 1
ATOM 758 C C . LEU A 1 96 ? 10.211 3.078 -21.714 1.00 85.12 96 LEU A C 1
ATOM 760 O O . LEU A 1 96 ? 10.234 3.028 -20.482 1.00 85.12 96 LEU A O 1
ATOM 764 N N . LYS A 1 97 ? 11.302 2.869 -22.450 1.00 85.81 97 LYS A N 1
ATOM 765 C CA . LYS A 1 97 ? 12.627 2.731 -21.841 1.00 85.81 97 LYS A CA 1
ATOM 766 C C . LYS A 1 97 ? 12.971 3.994 -21.028 1.00 85.81 97 LYS A C 1
ATOM 768 O O . LYS A 1 97 ? 12.508 5.087 -21.358 1.00 85.81 97 LYS A O 1
ATOM 773 N N . PRO A 1 98 ? 13.785 3.873 -19.962 1.00 84.75 98 PRO A N 1
ATOM 774 C CA . PRO A 1 98 ? 14.280 5.022 -19.215 1.00 84.75 98 PRO A CA 1
ATOM 775 C C . PRO A 1 98 ? 14.872 6.092 -20.134 1.00 84.75 98 PRO A C 1
ATOM 777 O O . PRO A 1 98 ? 15.589 5.781 -21.084 1.00 84.75 98 PRO A O 1
ATOM 780 N N . TYR A 1 99 ? 14.621 7.358 -19.809 1.00 82.69 99 TYR A N 1
ATOM 781 C CA . TYR A 1 99 ? 15.033 8.501 -20.627 1.00 82.69 99 TYR A CA 1
ATOM 782 C C . TYR A 1 99 ? 16.534 8.516 -20.965 1.00 82.69 99 TYR A C 1
ATOM 784 O O . TYR A 1 99 ? 16.909 8.854 -22.084 1.00 82.69 99 TYR A O 1
ATOM 792 N N . ASN A 1 100 ? 17.390 8.090 -20.031 1.00 84.38 100 ASN A N 1
ATOM 793 C CA . ASN A 1 100 ? 18.838 8.003 -20.250 1.00 84.38 100 ASN A CA 1
ATOM 794 C C . ASN A 1 100 ? 19.200 7.022 -21.376 1.00 84.38 100 ASN A C 1
ATOM 796 O O . ASN A 1 100 ? 20.107 7.299 -22.153 1.00 84.38 100 ASN A O 1
ATOM 800 N N . ILE A 1 101 ? 18.465 5.911 -21.490 1.00 83.88 101 ILE A N 1
ATOM 801 C CA . ILE A 1 101 ? 18.658 4.908 -22.545 1.00 83.88 101 ILE A CA 1
ATOM 802 C C . ILE A 1 101 ? 18.117 5.442 -23.871 1.00 83.88 101 ILE A C 1
ATOM 804 O O . ILE A 1 101 ? 18.785 5.329 -24.891 1.00 83.88 101 ILE A O 1
ATOM 808 N N . LEU A 1 102 ? 16.945 6.086 -23.850 1.00 84.69 102 LEU A N 1
ATOM 809 C CA . LEU A 1 102 ? 16.350 6.689 -25.048 1.00 84.69 102 LEU A CA 1
ATOM 810 C C . LEU A 1 102 ? 17.246 7.773 -25.667 1.00 84.69 102 LEU A C 1
ATOM 812 O O . LEU A 1 102 ? 17.309 7.881 -26.882 1.00 84.69 102 LEU A O 1
ATOM 816 N N . LYS A 1 103 ? 17.976 8.544 -24.851 1.00 85.44 103 LYS A N 1
ATOM 817 C CA . LYS A 1 103 ? 18.948 9.545 -25.330 1.00 85.44 103 LYS A CA 1
ATOM 818 C C . LYS A 1 103 ? 20.144 8.956 -26.075 1.00 85.44 103 LYS A C 1
ATOM 820 O O . LYS A 1 103 ? 20.734 9.644 -26.898 1.00 85.44 103 LYS A O 1
ATOM 825 N N . GLN A 1 104 ? 20.548 7.744 -25.710 1.00 87.12 104 GLN A N 1
ATOM 826 C CA . GLN A 1 104 ? 21.694 7.052 -26.304 1.00 87.12 104 GLN A CA 1
ATOM 827 C C . GLN A 1 104 ? 21.282 6.194 -27.505 1.00 87.12 104 GLN A C 1
ATOM 829 O O . GLN A 1 104 ? 22.144 5.674 -28.208 1.00 87.12 104 GLN A O 1
ATOM 834 N N . MET A 1 105 ? 19.976 6.020 -27.721 1.00 83.88 105 MET A N 1
ATOM 835 C CA . MET A 1 105 ? 19.438 5.298 -28.864 1.00 83.88 105 MET A CA 1
ATOM 836 C C . MET A 1 105 ? 19.481 6.148 -30.123 1.00 83.88 105 MET A C 1
ATOM 838 O O . MET A 1 105 ? 19.381 7.375 -30.080 1.00 83.88 105 MET A O 1
ATOM 842 N N . ASN A 1 106 ? 19.608 5.464 -31.256 1.00 87.56 106 ASN A N 1
ATOM 843 C CA . ASN A 1 106 ? 19.471 6.109 -32.547 1.00 87.56 106 ASN A CA 1
ATOM 844 C C . ASN A 1 106 ? 18.043 6.657 -32.689 1.00 87.56 106 ASN A C 1
ATOM 846 O O . ASN A 1 106 ? 17.096 5.975 -32.291 1.00 87.56 106 ASN A O 1
ATOM 850 N N . PRO A 1 107 ? 17.873 7.857 -33.268 1.00 82.88 107 PRO A N 1
ATOM 851 C CA . PRO A 1 107 ? 16.558 8.475 -33.432 1.00 82.88 107 PRO A CA 1
ATOM 852 C C . PRO A 1 107 ? 15.601 7.644 -34.303 1.00 82.88 107 PRO A C 1
ATOM 854 O O . PRO A 1 107 ? 14.391 7.771 -34.144 1.00 82.88 107 PRO A O 1
ATOM 857 N N . ASP A 1 108 ? 16.138 6.767 -35.156 1.00 85.81 108 ASP A N 1
ATOM 858 C CA . ASP A 1 108 ? 15.373 5.883 -36.045 1.00 85.81 108 ASP A CA 1
ATOM 859 C C . ASP A 1 108 ? 15.098 4.487 -35.444 1.00 85.81 108 ASP A C 1
ATOM 861 O O . ASP A 1 108 ? 14.549 3.619 -36.119 1.00 85.81 108 ASP A O 1
ATOM 865 N N . ASP A 1 109 ? 15.501 4.218 -34.193 1.00 85.19 109 ASP A N 1
ATOM 866 C CA . ASP A 1 109 ? 15.244 2.923 -33.549 1.00 85.19 109 ASP A CA 1
ATOM 867 C C . ASP A 1 109 ? 13.785 2.825 -33.066 1.00 85.19 109 ASP A C 1
ATOM 869 O O . ASP A 1 109 ? 13.340 3.552 -32.176 1.00 85.19 109 ASP A O 1
ATOM 873 N N . GLU A 1 110 ? 13.035 1.870 -33.616 1.00 82.19 110 GLU A N 1
ATOM 874 C CA . GLU A 1 110 ? 11.630 1.623 -33.275 1.00 82.19 110 GLU A CA 1
ATOM 875 C C . GLU A 1 110 ? 11.453 0.918 -31.915 1.00 82.19 110 GLU A C 1
ATOM 877 O O . GLU A 1 110 ? 10.357 0.902 -31.340 1.00 82.19 110 GLU A O 1
ATOM 882 N N . LYS A 1 111 ? 12.520 0.344 -31.335 1.00 82.56 111 LYS A N 1
ATOM 883 C CA . LYS A 1 111 ? 12.462 -0.380 -30.053 1.00 82.56 111 LYS A CA 1
ATOM 884 C C . LYS A 1 111 ? 12.545 0.564 -28.853 1.00 82.56 111 LYS A C 1
ATOM 886 O O . LYS A 1 111 ? 13.372 0.383 -27.960 1.00 82.56 111 LYS A O 1
ATOM 891 N N . ILE A 1 112 ? 11.636 1.528 -28.760 1.00 85.00 112 ILE A N 1
ATOM 892 C CA . ILE A 1 112 ? 11.581 2.500 -27.651 1.00 85.00 112 ILE A CA 1
ATOM 893 C C . ILE A 1 112 ? 10.945 1.947 -26.362 1.00 85.00 112 ILE A C 1
ATOM 895 O O . ILE A 1 112 ? 11.073 2.546 -25.293 1.00 85.00 112 ILE A O 1
ATOM 899 N N . PHE A 1 113 ? 10.268 0.797 -26.434 1.00 85.31 113 PHE A N 1
ATOM 900 C CA . PHE A 1 113 ? 9.557 0.187 -25.306 1.00 85.31 113 PHE A CA 1
ATOM 901 C C . PHE A 1 113 ? 10.401 -0.846 -24.552 1.00 85.31 113 PHE A C 1
ATOM 903 O O . PHE A 1 113 ? 11.266 -1.517 -25.118 1.00 85.31 113 PHE A O 1
ATOM 910 N N . MET A 1 114 ? 10.133 -0.997 -23.256 1.00 81.62 114 MET A N 1
ATOM 911 C CA . MET A 1 114 ? 10.662 -2.097 -22.457 1.00 81.62 114 MET A CA 1
ATOM 912 C C . MET A 1 114 ? 10.005 -3.420 -22.859 1.00 81.62 114 MET A C 1
ATOM 914 O O . MET A 1 114 ? 8.798 -3.477 -23.081 1.00 81.62 114 MET A O 1
ATOM 918 N N . SER A 1 115 ? 10.799 -4.493 -22.895 1.00 79.69 115 SER A N 1
ATOM 919 C CA . SER A 1 115 ? 10.295 -5.852 -23.104 1.00 79.69 115 SER A CA 1
ATOM 920 C C . SER A 1 115 ? 9.425 -6.278 -21.919 1.00 79.69 115 SER A C 1
ATOM 922 O O . SER A 1 115 ? 9.924 -6.343 -20.789 1.00 79.69 115 SER A O 1
ATOM 924 N N . SER A 1 116 ? 8.156 -6.586 -22.171 1.00 80.00 116 SER A N 1
ATOM 925 C CA . SER A 1 116 ? 7.246 -7.149 -21.172 1.00 80.00 116 SER A CA 1
ATOM 926 C C . SER A 1 116 ? 7.467 -8.657 -20.988 1.00 80.00 116 SER A C 1
ATOM 928 O O . SER A 1 116 ? 8.136 -9.306 -21.794 1.00 80.00 116 SER A O 1
ATOM 930 N N . LEU A 1 117 ? 6.880 -9.232 -19.932 1.00 81.88 117 LEU A N 1
ATOM 931 C CA . LEU A 1 117 ? 6.819 -10.688 -19.741 1.00 81.88 117 LEU A CA 1
ATOM 932 C C . LEU A 1 117 ? 6.207 -11.390 -20.962 1.00 81.88 117 LEU A C 1
ATOM 934 O O . LEU A 1 117 ? 6.719 -12.420 -21.387 1.00 81.88 117 LEU A O 1
ATOM 938 N N . ALA A 1 118 ? 5.152 -10.808 -21.538 1.00 83.25 118 ALA A N 1
ATOM 939 C CA . ALA A 1 118 ? 4.486 -11.356 -22.711 1.00 83.25 118 ALA A CA 1
ATOM 940 C C . ALA A 1 118 ? 5.412 -11.359 -23.934 1.00 83.25 118 ALA A C 1
ATOM 942 O O . ALA A 1 118 ? 5.549 -12.395 -24.574 1.00 83.25 118 ALA A O 1
ATOM 943 N N . ASP A 1 119 ? 6.103 -10.245 -24.216 1.00 82.81 119 ASP A N 1
ATOM 944 C CA . ASP A 1 119 ? 7.046 -10.173 -25.346 1.00 82.81 119 ASP A CA 1
ATOM 945 C C . ASP A 1 119 ? 8.126 -11.268 -25.213 1.00 82.81 119 ASP A C 1
ATOM 947 O O . ASP A 1 119 ? 8.376 -12.020 -26.149 1.00 82.81 119 ASP A O 1
ATOM 951 N N . LYS A 1 120 ? 8.679 -11.453 -24.005 1.00 83.94 120 LYS A N 1
ATOM 952 C CA . LYS A 1 120 ? 9.668 -12.510 -23.727 1.00 83.94 120 LYS A CA 1
ATOM 953 C C . LYS A 1 120 ? 9.102 -13.924 -23.859 1.00 83.94 120 LYS A C 1
ATOM 955 O O . LYS A 1 120 ? 9.811 -14.824 -24.293 1.00 83.94 120 LYS A O 1
ATOM 960 N N . TYR A 1 121 ? 7.844 -14.128 -23.477 1.00 85.44 121 TYR A N 1
ATOM 961 C CA . TYR A 1 121 ? 7.174 -15.417 -23.614 1.00 85.44 121 TYR A CA 1
ATOM 962 C C . TYR A 1 121 ? 6.915 -15.784 -25.081 1.00 85.44 121 TYR A C 1
ATOM 964 O O . TYR A 1 121 ? 6.974 -16.962 -25.439 1.00 85.44 121 TYR A O 1
ATOM 972 N N . PHE A 1 122 ? 6.620 -14.803 -25.936 1.00 83.44 122 PHE A N 1
ATOM 973 C CA . PHE A 1 122 ? 6.458 -15.029 -27.373 1.00 83.44 122 PHE A CA 1
ATOM 974 C C . PHE A 1 122 ? 7.801 -15.211 -28.092 1.00 83.44 122 PHE A C 1
ATOM 976 O O . PHE A 1 122 ? 7.874 -16.030 -29.005 1.00 83.44 122 PHE A O 1
ATOM 983 N N . ASP A 1 123 ? 8.857 -14.545 -27.620 1.00 85.31 123 ASP A N 1
ATOM 984 C CA . ASP A 1 123 ? 10.225 -14.658 -28.146 1.00 85.31 123 ASP A CA 1
ATOM 985 C C . ASP A 1 123 ? 11.012 -15.870 -27.599 1.00 85.31 123 ASP A C 1
ATOM 987 O O . ASP A 1 123 ? 12.206 -16.013 -27.875 1.00 85.31 123 ASP A O 1
ATOM 991 N N . LYS A 1 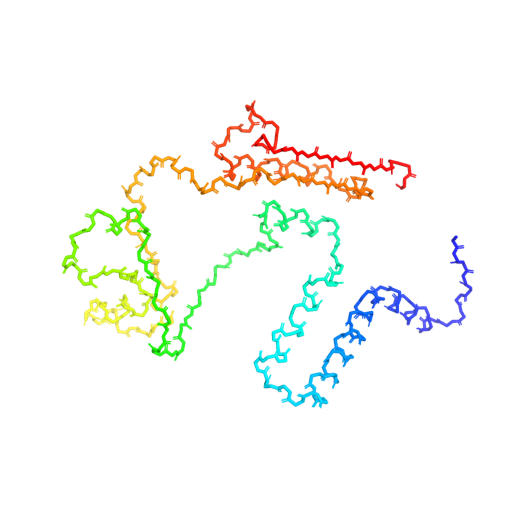124 ? 10.383 -16.754 -26.810 1.00 84.38 124 LYS A N 1
ATOM 992 C CA . LYS A 1 124 ? 11.058 -17.925 -26.226 1.00 84.38 124 LYS A CA 1
ATOM 993 C C . LYS A 1 124 ? 11.538 -18.921 -27.303 1.00 84.38 124 LYS A C 1
ATOM 995 O O . LYS A 1 124 ? 10.899 -19.029 -28.356 1.00 84.38 124 LYS A O 1
ATOM 1000 N N . PRO A 1 125 ? 12.616 -19.690 -27.044 1.00 86.75 125 PRO A N 1
ATOM 1001 C CA . PRO A 1 125 ? 13.048 -20.766 -27.935 1.00 86.75 125 PRO A CA 1
ATOM 1002 C C . PRO A 1 125 ? 11.913 -21.762 -28.211 1.00 86.75 125 PRO A C 1
ATOM 1004 O O . PRO A 1 125 ? 11.068 -22.009 -27.353 1.00 86.75 125 PRO A O 1
ATOM 1007 N N . LYS A 1 126 ? 11.881 -22.338 -29.417 1.00 84.56 126 LYS A N 1
ATOM 1008 C CA . LYS A 1 126 ? 10.825 -23.278 -29.847 1.00 84.56 126 LYS A CA 1
ATOM 1009 C C . LYS A 1 126 ? 11.117 -24.735 -29.472 1.00 84.56 126 LYS A C 1
ATOM 1011 O O . LYS A 1 126 ? 10.501 -25.640 -30.032 1.00 84.56 126 LYS A O 1
ATOM 1016 N N . ASP A 1 127 ? 12.052 -24.961 -28.558 1.00 86.56 127 ASP A N 1
ATOM 1017 C CA . ASP A 1 127 ? 12.406 -26.301 -28.104 1.00 86.56 127 ASP A CA 1
ATOM 1018 C C . ASP A 1 127 ? 11.279 -26.903 -27.255 1.00 86.56 127 ASP A C 1
ATOM 1020 O O . ASP A 1 127 ? 10.493 -26.186 -26.629 1.00 86.56 127 ASP A O 1
ATOM 1024 N N . SER A 1 128 ? 11.201 -28.237 -27.216 1.00 81.56 128 SER A N 1
ATOM 1025 C CA . SER A 1 128 ? 10.154 -28.957 -26.473 1.00 81.56 128 SER A CA 1
ATOM 1026 C C . SER A 1 128 ? 10.132 -28.608 -24.980 1.00 81.56 128 SER A C 1
ATOM 1028 O O . SER A 1 128 ? 9.076 -28.681 -24.358 1.00 81.56 128 SER A O 1
ATOM 1030 N N . GLU A 1 129 ? 11.275 -28.214 -24.415 1.00 79.69 129 GLU A N 1
ATOM 1031 C CA . GLU A 1 129 ? 11.429 -27.807 -23.011 1.00 79.69 129 GLU A CA 1
ATOM 1032 C C . GLU A 1 129 ? 10.726 -26.476 -22.698 1.00 79.69 129 GLU A C 1
ATOM 1034 O O . GLU A 1 129 ? 10.309 -26.245 -21.569 1.00 79.69 129 GLU A O 1
ATOM 1039 N N . PHE A 1 130 ? 10.514 -25.620 -23.704 1.00 80.31 130 PHE A N 1
ATOM 1040 C CA . PHE A 1 130 ? 9.855 -24.319 -23.557 1.00 80.31 130 PHE A CA 1
ATOM 1041 C C . PHE A 1 130 ? 8.393 -24.334 -24.025 1.00 80.31 13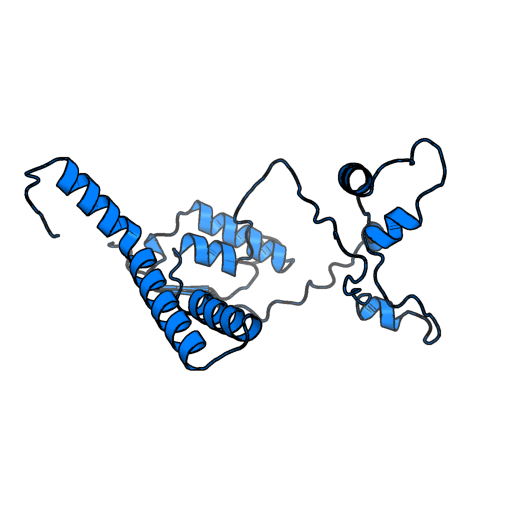0 PHE A C 1
ATOM 1043 O O . PHE A 1 130 ? 7.768 -23.278 -24.181 1.00 80.31 130 PHE A O 1
ATOM 1050 N N . CYS A 1 131 ? 7.804 -25.523 -24.204 1.00 83.00 131 CYS A N 1
ATOM 1051 C CA . CYS A 1 131 ? 6.374 -25.712 -24.468 1.00 83.00 131 CYS A CA 1
ATOM 1052 C C . CYS A 1 131 ? 5.532 -25.565 -23.183 1.00 83.00 131 CYS A C 1
ATOM 1054 O O . CYS A 1 131 ? 4.694 -26.399 -22.855 1.00 83.00 131 CYS A O 1
ATOM 1056 N N . ILE A 1 132 ? 5.783 -24.493 -22.434 1.00 88.38 132 ILE A N 1
ATOM 1057 C CA . ILE A 1 132 ? 5.139 -24.191 -21.155 1.00 88.38 132 ILE A CA 1
ATOM 1058 C C . ILE A 1 132 ? 4.157 -23.033 -21.308 1.00 88.38 132 ILE A C 1
ATOM 1060 O O . ILE A 1 132 ? 4.265 -22.221 -22.238 1.00 88.38 132 ILE A O 1
ATOM 1064 N N . CYS A 1 133 ? 3.176 -22.936 -20.410 1.00 87.88 133 CYS A N 1
ATOM 1065 C CA . CYS A 1 133 ? 2.242 -21.815 -20.427 1.00 87.88 133 CYS A CA 1
ATOM 1066 C C . CYS A 1 133 ? 2.913 -20.529 -19.906 1.00 87.88 133 CYS A C 1
ATOM 1068 O O . CYS A 1 133 ? 3.983 -20.559 -19.299 1.00 87.88 133 CYS A O 1
ATOM 1070 N N . MET A 1 134 ? 2.298 -19.367 -20.145 1.00 86.50 134 MET A N 1
ATOM 1071 C CA . MET A 1 134 ? 2.873 -18.079 -19.728 1.00 86.50 134 MET A CA 1
ATOM 1072 C C . MET A 1 134 ? 3.013 -17.951 -18.203 1.00 86.50 134 MET A C 1
ATOM 1074 O O . MET A 1 134 ? 3.902 -17.241 -17.740 1.00 86.50 134 MET A O 1
ATOM 1078 N N . ALA A 1 135 ? 2.159 -18.628 -17.428 1.00 88.19 135 ALA A N 1
ATOM 1079 C CA . ALA A 1 135 ? 2.244 -18.626 -15.970 1.00 88.19 135 ALA A CA 1
ATOM 1080 C C . ALA A 1 135 ? 3.467 -19.413 -15.477 1.00 88.19 135 ALA A C 1
ATOM 1082 O O . ALA A 1 135 ? 4.245 -18.868 -14.699 1.00 88.19 135 ALA A O 1
ATOM 1083 N N . ASP A 1 136 ? 3.680 -20.622 -16.003 1.00 88.56 136 ASP A N 1
ATOM 1084 C CA . ASP A 1 136 ? 4.846 -21.455 -15.672 1.00 88.56 136 ASP A CA 1
ATOM 1085 C C . ASP A 1 136 ? 6.144 -20.767 -16.110 1.00 88.56 136 ASP A C 1
ATOM 1087 O O . ASP A 1 136 ? 7.110 -20.668 -15.353 1.00 88.56 136 ASP A O 1
ATOM 1091 N N . PHE A 1 137 ? 6.129 -20.161 -17.304 1.00 87.62 137 PHE A N 1
ATOM 1092 C CA . PHE A 1 137 ? 7.249 -19.359 -17.784 1.00 87.62 137 PHE A CA 1
ATOM 1093 C C . PHE A 1 137 ? 7.578 -18.211 -16.824 1.00 87.62 137 PHE A C 1
ATOM 1095 O O . PHE A 1 137 ? 8.750 -17.973 -16.547 1.00 87.62 137 PHE A O 1
ATOM 1102 N N . ALA A 1 138 ? 6.566 -17.521 -16.294 1.00 86.12 138 ALA A N 1
ATOM 1103 C CA . ALA A 1 138 ? 6.745 -16.415 -15.359 1.00 86.12 138 ALA A CA 1
ATOM 1104 C C . ALA A 1 138 ? 7.217 -16.852 -13.964 1.00 86.12 138 ALA A C 1
ATOM 1106 O O . ALA A 1 138 ? 7.854 -16.055 -13.276 1.00 86.12 138 ALA A O 1
ATOM 1107 N N . SER A 1 139 ? 6.891 -18.074 -13.531 1.00 85.12 139 SER A N 1
ATOM 1108 C CA . SER A 1 139 ? 7.352 -18.610 -12.247 1.00 85.12 139 SER A CA 1
ATOM 1109 C C . SER A 1 139 ? 8.770 -19.162 -12.305 1.00 85.12 139 SER A C 1
ATOM 1111 O O . SER A 1 139 ? 9.511 -19.011 -11.337 1.00 85.12 139 SER A O 1
ATOM 1113 N N . GLU A 1 140 ? 9.144 -19.800 -13.413 1.00 82.31 140 GLU A N 1
ATOM 1114 C CA . GLU A 1 140 ? 10.426 -20.504 -13.541 1.00 82.31 140 GLU A CA 1
ATOM 1115 C C . GLU A 1 140 ? 11.541 -19.610 -14.088 1.00 82.31 140 GLU A C 1
ATOM 1117 O O . GLU A 1 140 ? 12.711 -19.809 -13.762 1.00 82.31 140 GLU A O 1
ATOM 1122 N N . ASN A 1 141 ? 11.198 -18.599 -14.892 1.00 78.50 141 ASN A N 1
ATOM 1123 C CA . ASN A 1 141 ? 12.185 -17.730 -15.521 1.00 78.50 141 ASN A CA 1
ATOM 1124 C C . ASN A 1 141 ? 12.254 -16.376 -14.816 1.00 78.50 141 ASN A C 1
ATOM 1126 O O . ASN A 1 141 ? 11.317 -15.574 -14.855 1.00 78.50 141 ASN A O 1
ATOM 1130 N N . GLU A 1 142 ? 13.417 -16.060 -14.245 1.00 67.88 142 GLU A N 1
ATOM 1131 C CA . GLU A 1 142 ? 13.693 -14.695 -13.816 1.00 67.88 142 GLU A CA 1
ATOM 1132 C C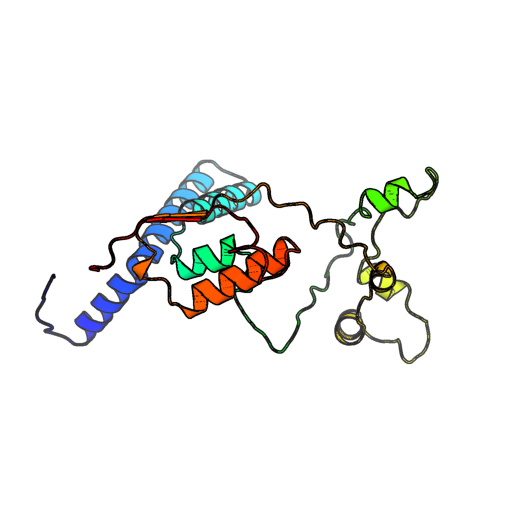 . GLU A 1 142 ? 13.849 -13.784 -15.039 1.00 67.88 142 GLU A C 1
ATOM 1134 O O . GLU A 1 142 ? 14.766 -13.919 -15.853 1.00 67.88 142 GLU A O 1
ATOM 1139 N N . ILE A 1 143 ? 12.977 -12.782 -15.150 1.00 64.88 143 ILE A N 1
ATOM 1140 C CA . ILE A 1 143 ? 13.137 -11.693 -16.114 1.00 64.88 143 ILE A CA 1
ATOM 1141 C C . ILE A 1 143 ? 14.327 -10.841 -15.667 1.00 64.88 143 ILE A C 1
ATOM 1143 O O . ILE A 1 143 ? 14.182 -9.836 -14.974 1.00 64.88 143 ILE A O 1
ATOM 1147 N N . ILE A 1 144 ? 15.522 -11.210 -16.114 1.00 59.84 144 ILE A N 1
ATOM 1148 C CA . ILE A 1 144 ? 16.702 -10.374 -15.936 1.00 59.84 144 ILE A CA 1
ATOM 1149 C C . ILE A 1 144 ? 16.594 -9.223 -16.942 1.00 59.84 144 ILE A C 1
ATOM 1151 O O . ILE A 1 144 ? 16.636 -9.409 -18.161 1.00 59.84 144 ILE A O 1
ATOM 1155 N N . SER A 1 145 ? 16.386 -8.006 -16.445 1.00 53.97 145 SER A N 1
ATOM 1156 C CA . SER A 1 145 ? 16.695 -6.802 -17.210 1.00 53.97 145 SER A CA 1
A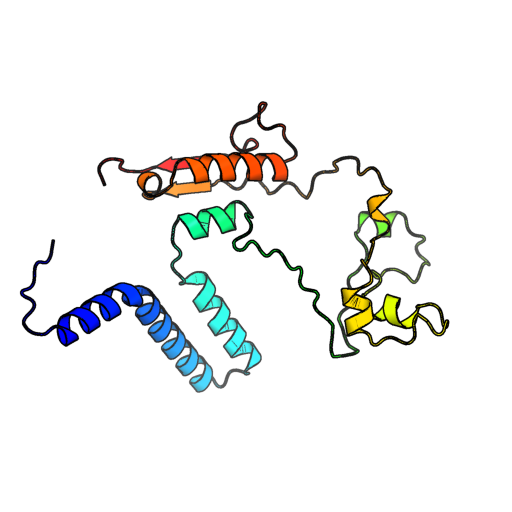TOM 1157 C C . SER A 1 145 ? 18.216 -6.715 -17.343 1.00 53.97 145 SER A C 1
ATOM 1159 O O . SER A 1 145 ? 18.921 -6.779 -16.335 1.00 53.97 145 SER A O 1
ATOM 1161 N N . ILE A 1 146 ? 18.718 -6.557 -18.572 1.00 50.22 146 ILE A N 1
ATOM 1162 C CA . ILE A 1 146 ? 20.156 -6.502 -18.921 1.00 50.22 146 ILE A CA 1
ATOM 1163 C C . ILE A 1 146 ? 20.931 -5.442 -18.100 1.00 50.22 146 ILE A C 1
ATOM 1165 O O . ILE A 1 146 ? 22.151 -5.507 -17.980 1.00 50.22 146 ILE A O 1
ATOM 1169 N N . THR A 1 147 ? 20.234 -4.532 -17.421 1.00 45.31 147 THR A N 1
ATOM 1170 C CA . THR A 1 147 ? 20.788 -3.573 -16.459 1.00 45.31 147 THR A CA 1
ATOM 1171 C C . THR A 1 147 ? 21.552 -4.197 -15.280 1.00 45.31 147 THR A C 1
ATOM 1173 O O . THR A 1 147 ? 22.330 -3.489 -14.662 1.00 45.31 147 THR A O 1
ATOM 1176 N N . LYS A 1 148 ? 21.430 -5.502 -14.969 1.00 40.66 148 LYS A N 1
ATOM 1177 C CA . LYS A 1 148 ? 22.260 -6.119 -13.903 1.00 40.66 148 LYS A CA 1
ATOM 1178 C C . LYS A 1 148 ? 23.770 -6.167 -14.230 1.00 40.66 148 LYS A C 1
ATOM 1180 O O . LYS A 1 148 ? 24.559 -6.339 -13.308 1.00 40.66 148 LYS A O 1
ATOM 1185 N N . ASN A 1 149 ? 24.177 -6.021 -15.499 1.00 31.83 149 ASN A N 1
ATOM 1186 C CA . ASN A 1 149 ? 25.594 -6.038 -15.911 1.00 31.83 149 ASN A CA 1
ATOM 1187 C C . ASN A 1 149 ? 26.213 -4.653 -16.133 1.00 31.83 149 ASN A C 1
ATOM 1189 O O . ASN A 1 149 ? 27.414 -4.547 -16.385 1.00 31.83 149 ASN A O 1
ATOM 1193 N N . ILE A 1 150 ? 25.435 -3.585 -15.988 1.00 37.06 150 ILE A N 1
ATOM 1194 C CA . ILE A 1 150 ? 26.029 -2.285 -15.719 1.00 37.06 150 ILE A CA 1
ATOM 1195 C C . ILE A 1 150 ? 26.345 -2.355 -14.229 1.00 37.06 150 ILE A C 1
ATOM 1197 O O . ILE A 1 150 ? 25.439 -2.495 -13.410 1.00 37.06 150 ILE A O 1
ATOM 1201 N N . LYS A 1 151 ? 27.632 -2.319 -13.853 1.00 34.41 151 LYS A N 1
ATOM 1202 C CA . LYS A 1 151 ? 27.990 -1.771 -12.543 1.00 34.41 151 LYS A CA 1
ATOM 1203 C C . LYS A 1 151 ? 27.372 -0.388 -12.561 1.00 34.41 151 LYS A C 1
ATOM 1205 O O . LYS A 1 151 ? 27.997 0.513 -13.112 1.00 34.41 151 LYS A O 1
ATOM 1210 N N . ASP A 1 152 ? 26.134 -0.253 -12.094 1.00 28.27 152 ASP A N 1
ATOM 1211 C CA . ASP A 1 152 ? 25.518 1.045 -11.938 1.00 28.27 152 ASP A CA 1
ATOM 1212 C C . ASP A 1 152 ? 26.577 1.842 -11.163 1.00 28.27 152 ASP A C 1
ATOM 1214 O O . ASP A 1 152 ? 26.901 1.479 -10.019 1.00 28.27 152 ASP A O 1
ATOM 1218 N N . PRO A 1 153 ? 27.175 2.911 -11.738 1.00 33.78 153 PRO A N 1
ATOM 1219 C CA . PRO A 1 153 ? 27.559 3.983 -10.847 1.00 33.78 153 PRO A CA 1
ATOM 1220 C C . PRO A 1 153 ? 26.275 4.226 -10.067 1.00 33.78 153 PRO A C 1
ATOM 1222 O O . PRO A 1 153 ? 25.200 4.204 -10.664 1.00 33.78 153 PRO A O 1
ATOM 1225 N N . LYS A 1 154 ? 26.353 4.327 -8.744 1.00 37.91 154 LYS A N 1
ATOM 1226 C CA . LYS A 1 154 ? 25.217 4.702 -7.904 1.00 37.91 154 LYS A CA 1
ATOM 1227 C C . LYS A 1 154 ? 24.718 6.090 -8.351 1.00 37.91 154 LYS A C 1
ATOM 1229 O O . LYS A 1 154 ? 24.902 7.073 -7.644 1.00 37.91 154 LYS A O 1
ATOM 1234 N N . GLU A 1 155 ? 24.140 6.211 -9.539 1.00 33.06 155 GLU A N 1
ATOM 1235 C CA . GLU A 1 155 ? 23.427 7.362 -10.029 1.00 33.06 155 GLU A CA 1
ATOM 1236 C C . GLU A 1 155 ? 22.115 7.284 -9.292 1.00 33.06 155 GLU A C 1
ATOM 1238 O O . GLU A 1 155 ? 21.168 6.611 -9.694 1.00 33.06 155 GLU A O 1
ATOM 1243 N N . SER A 1 156 ? 22.164 7.904 -8.114 1.00 38.34 156 SER A N 1
ATOM 1244 C CA . SER A 1 156 ? 21.065 8.579 -7.454 1.00 38.34 156 SER A CA 1
ATOM 1245 C C . SER A 1 156 ? 19.717 8.182 -8.037 1.00 38.34 156 SER A C 1
ATOM 1247 O O . SER A 1 156 ? 19.184 8.868 -8.915 1.00 38.34 156 SER A O 1
ATOM 1249 N N . ILE A 1 157 ? 19.152 7.095 -7.493 1.00 39.72 157 ILE A N 1
ATOM 1250 C CA . ILE A 1 157 ? 17.700 6.944 -7.381 1.00 39.72 157 ILE A CA 1
ATOM 1251 C C . ILE A 1 157 ? 17.200 8.350 -7.082 1.00 39.72 157 ILE A C 1
ATOM 1253 O O . ILE A 1 157 ? 17.672 8.918 -6.094 1.00 39.72 157 ILE A O 1
ATOM 1257 N N . LYS A 1 158 ? 16.401 8.938 -7.994 1.00 37.62 158 LYS A N 1
ATOM 1258 C CA . LYS A 1 158 ? 15.965 10.343 -7.931 1.00 37.62 158 LYS A CA 1
ATOM 1259 C C . LYS A 1 158 ? 15.854 10.747 -6.472 1.00 37.62 158 LYS A C 1
ATOM 1261 O O . LYS A 1 158 ? 15.007 10.182 -5.774 1.00 37.62 158 LYS A O 1
ATOM 1266 N N . ARG A 1 159 ? 16.762 11.632 -6.031 1.00 40.47 159 ARG A N 1
ATOM 1267 C CA . ARG A 1 159 ? 16.777 12.146 -4.662 1.00 40.47 159 ARG A CA 1
ATOM 1268 C C . ARG A 1 159 ? 15.331 12.491 -4.350 1.00 40.47 159 ARG A C 1
ATOM 1270 O O . ARG A 1 159 ? 14.744 13.310 -5.061 1.00 40.47 159 ARG A O 1
ATOM 1277 N N . LEU A 1 160 ? 14.737 11.819 -3.363 1.00 39.22 160 LEU A N 1
ATOM 1278 C CA . LEU A 1 160 ? 13.555 12.389 -2.739 1.00 39.22 160 LEU A CA 1
ATOM 1279 C C . LEU A 1 160 ? 13.995 13.805 -2.369 1.00 39.22 160 LEU A C 1
ATOM 1281 O O . LEU A 1 160 ? 15.013 13.961 -1.691 1.00 39.22 160 LEU A O 1
ATOM 1285 N N . GLN A 1 161 ? 13.310 14.821 -2.905 1.00 46.88 161 GLN A N 1
ATOM 1286 C CA . GLN A 1 161 ? 13.361 16.147 -2.297 1.00 46.88 161 GLN A CA 1
ATOM 1287 C C . GLN A 1 161 ? 13.188 15.888 -0.807 1.00 46.88 161 GLN A C 1
ATOM 1289 O O . GLN A 1 161 ? 12.239 15.188 -0.451 1.00 46.88 161 GLN A O 1
ATOM 1294 N N . THR A 1 162 ? 14.195 16.279 -0.023 1.00 45.44 162 THR A N 1
ATOM 1295 C CA . THR A 1 162 ? 14.360 15.968 1.401 1.00 45.44 162 THR A CA 1
ATOM 1296 C C . THR A 1 162 ? 12.991 15.899 2.064 1.00 45.44 162 THR A C 1
ATOM 1298 O O . THR A 1 162 ? 12.353 16.942 2.216 1.00 45.44 162 THR A O 1
ATOM 1301 N N . PRO A 1 163 ? 12.455 14.694 2.338 1.00 53.94 163 PRO A N 1
ATOM 1302 C CA . PRO A 1 163 ? 11.126 14.608 2.895 1.00 53.94 163 PRO A CA 1
ATOM 1303 C C . PRO A 1 163 ? 11.278 15.033 4.344 1.00 53.94 163 PRO A C 1
ATOM 1305 O O . PRO A 1 163 ? 11.756 14.252 5.158 1.00 53.94 163 PRO A O 1
ATOM 1308 N N . ASN A 1 164 ? 10.936 16.279 4.654 1.00 58.19 164 ASN A N 1
ATOM 1309 C CA . ASN A 1 164 ? 10.871 16.723 6.036 1.00 58.19 164 ASN A CA 1
ATOM 1310 C C . ASN A 1 164 ? 9.829 15.841 6.724 1.00 58.19 164 ASN A C 1
ATOM 1312 O O . ASN A 1 164 ? 8.646 15.881 6.376 1.00 58.19 164 ASN A O 1
ATOM 1316 N N . LEU A 1 165 ? 10.283 14.977 7.629 1.00 64.56 165 LEU A N 1
ATOM 1317 C CA . LEU A 1 165 ? 9.413 14.060 8.348 1.00 64.56 165 LEU A CA 1
ATOM 1318 C C . LEU A 1 165 ? 9.095 14.691 9.698 1.00 64.56 165 LEU A C 1
ATOM 1320 O O . LEU A 1 165 ? 9.926 14.707 10.605 1.00 64.56 165 LEU A O 1
ATOM 1324 N N . LEU A 1 166 ? 7.887 15.229 9.811 1.00 58.88 166 LEU A N 1
ATOM 1325 C CA . LEU A 1 166 ? 7.361 15.760 11.059 1.00 58.88 166 LEU A CA 1
ATOM 1326 C C . LEU A 1 166 ? 6.571 14.656 11.774 1.00 58.88 166 LEU A C 1
ATOM 1328 O O . LEU A 1 166 ? 5.585 14.144 11.247 1.00 58.88 166 LEU A O 1
ATOM 1332 N N . LEU A 1 167 ? 7.029 14.274 12.963 1.00 65.44 167 LEU A N 1
ATOM 1333 C CA . LEU A 1 167 ? 6.390 13.310 13.854 1.00 65.44 167 LEU A CA 1
ATOM 1334 C C . LEU A 1 167 ? 5.904 14.062 15.095 1.00 65.44 167 LEU A C 1
ATOM 1336 O O . LEU A 1 167 ? 6.653 14.227 16.055 1.00 65.44 167 LEU A O 1
ATOM 1340 N N . GLU A 1 168 ? 4.659 14.532 15.071 1.00 55.91 168 GLU A N 1
ATOM 1341 C CA . GLU A 1 168 ? 4.027 15.226 16.199 1.00 55.91 168 GLU A CA 1
ATOM 1342 C C . GLU A 1 168 ? 3.208 14.270 17.065 1.00 55.91 168 GLU A C 1
ATOM 1344 O O . GLU A 1 168 ? 2.371 13.532 16.560 1.00 55.91 168 GLU A O 1
ATOM 1349 N N . ASN A 1 169 ? 3.406 14.323 18.381 1.00 57.59 169 ASN A N 1
ATOM 1350 C CA . ASN A 1 169 ? 2.629 13.626 19.408 1.00 57.59 169 ASN A CA 1
ATOM 1351 C C . ASN A 1 169 ? 2.585 12.093 19.283 1.00 57.59 169 ASN A C 1
ATOM 1353 O O . ASN A 1 169 ? 1.720 11.462 19.884 1.00 57.59 169 ASN A O 1
ATOM 1357 N N . VAL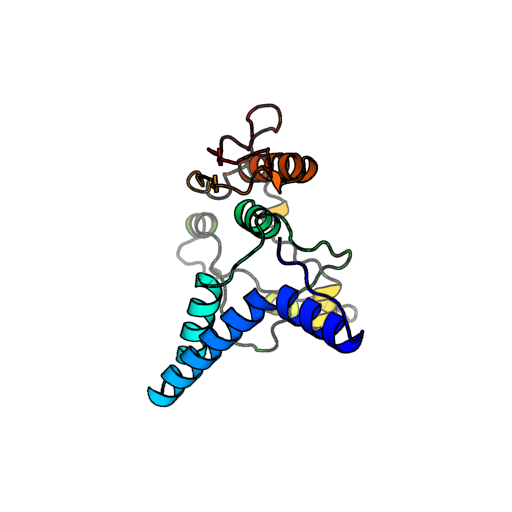 A 1 170 ? 3.514 11.475 18.540 1.00 62.75 170 VAL A N 1
ATOM 1358 C CA . VAL A 1 170 ? 3.555 10.004 18.398 1.00 62.75 170 VAL A CA 1
ATOM 1359 C C . VAL A 1 170 ? 4.912 9.362 18.670 1.00 62.75 170 VAL A C 1
ATOM 1361 O O . VAL A 1 170 ? 5.043 8.143 18.600 1.00 62.75 170 VAL A O 1
ATOM 1364 N N . VAL A 1 171 ? 5.917 10.157 19.045 1.00 62.66 171 VAL A N 1
ATOM 1365 C CA . VAL A 1 171 ? 7.291 9.693 19.317 1.00 62.66 171 VAL A CA 1
ATOM 1366 C C . VAL A 1 171 ? 7.328 8.567 20.357 1.00 62.66 171 VAL A C 1
ATOM 1368 O O . VAL A 1 171 ? 8.068 7.599 20.200 1.00 62.66 171 VAL A O 1
ATOM 1371 N N . CYS A 1 172 ? 6.473 8.657 21.372 1.00 66.25 172 CYS A N 1
ATOM 1372 C CA . CYS A 1 172 ? 6.420 7.746 22.517 1.00 66.25 172 CYS A CA 1
ATOM 1373 C C . CYS A 1 172 ? 5.826 6.375 22.160 1.00 66.25 172 CYS A C 1
ATOM 1375 O O . CYS A 1 172 ? 6.106 5.379 22.820 1.00 66.25 172 CYS A O 1
ATOM 1377 N N . LEU A 1 173 ? 5.055 6.301 21.070 1.00 69.31 173 LEU A N 1
ATOM 1378 C CA . LEU A 1 173 ? 4.470 5.062 20.548 1.00 69.31 173 LEU A CA 1
ATOM 1379 C C . LEU A 1 173 ? 5.396 4.347 19.541 1.00 69.31 173 LEU A C 1
ATOM 1381 O O . LEU A 1 173 ? 5.058 3.272 19.027 1.00 69.31 173 LEU A O 1
ATOM 1385 N N . ILE A 1 174 ? 6.566 4.927 19.245 1.00 74.88 174 ILE A N 1
ATOM 1386 C CA . ILE A 1 174 ? 7.573 4.355 18.349 1.00 74.88 174 ILE A CA 1
ATOM 1387 C C . ILE A 1 174 ? 8.575 3.550 19.175 1.00 74.88 174 ILE A C 1
ATOM 1389 O O . ILE A 1 174 ? 9.344 4.087 19.969 1.00 74.88 174 ILE A O 1
ATOM 1393 N N . GLN A 1 175 ? 8.608 2.241 18.941 1.00 79.31 175 GLN A N 1
ATOM 1394 C CA . GLN A 1 175 ? 9.582 1.354 19.568 1.00 79.31 175 GLN A CA 1
ATOM 1395 C C . GLN A 1 175 ? 11.017 1.643 19.077 1.00 79.31 175 GLN A C 1
ATOM 1397 O O . GLN A 1 175 ? 11.239 2.024 17.926 1.00 79.31 175 GLN A O 1
ATOM 1402 N N . ALA A 1 176 ? 12.020 1.405 19.929 1.00 79.75 176 ALA A N 1
ATOM 1403 C CA . ALA A 1 176 ? 13.435 1.660 19.616 1.00 79.75 176 ALA A CA 1
ATOM 1404 C C . ALA A 1 176 ? 13.944 0.907 18.366 1.00 79.75 176 ALA A C 1
ATOM 1406 O O . ALA A 1 176 ? 14.743 1.434 17.591 1.00 79.75 176 ALA A O 1
ATOM 1407 N N . ASN A 1 177 ? 13.445 -0.309 18.129 1.00 83.88 177 ASN A N 1
ATOM 1408 C CA . ASN A 1 177 ? 13.745 -1.099 16.929 1.00 83.88 177 ASN A CA 1
ATOM 1409 C C . ASN A 1 177 ? 13.280 -0.404 15.631 1.00 83.88 177 ASN A C 1
ATOM 1411 O O . ASN A 1 177 ? 13.970 -0.488 14.614 1.00 83.88 177 ASN A O 1
ATOM 1415 N N . LEU A 1 178 ? 12.153 0.313 15.662 1.00 82.94 178 LEU A N 1
ATOM 1416 C CA . LEU A 1 178 ? 11.591 1.006 14.506 1.00 82.94 178 LEU A CA 1
ATOM 1417 C C . LEU A 1 178 ? 12.435 2.225 14.117 1.00 82.94 178 LEU A C 1
ATOM 1419 O O . LEU A 1 178 ? 12.648 2.459 12.929 1.00 82.94 178 LEU A O 1
ATOM 1423 N N . TRP A 1 179 ? 13.009 2.935 15.091 1.00 82.94 179 TRP A N 1
ATOM 1424 C CA . TRP A 1 179 ? 13.981 4.004 14.832 1.00 82.94 179 TRP A CA 1
ATOM 1425 C C . TRP A 1 179 ? 15.227 3.489 14.107 1.00 82.94 179 TRP A C 1
ATOM 1427 O O . TRP A 1 179 ? 15.653 4.080 13.112 1.00 82.94 179 TRP A O 1
ATOM 1437 N N . GLY A 1 180 ? 15.778 2.356 14.553 1.00 84.81 180 GLY A N 1
ATOM 1438 C CA . GLY A 1 180 ? 16.917 1.711 13.893 1.00 84.81 180 GLY A CA 1
ATOM 1439 C C . GLY A 1 180 ? 16.587 1.266 12.466 1.00 84.81 180 GLY A C 1
ATOM 1440 O O . GLY A 1 180 ? 17.339 1.550 11.533 1.00 84.81 180 GLY A O 1
ATOM 1441 N N . ALA A 1 181 ? 15.424 0.639 12.273 1.00 84.44 181 ALA A N 1
ATOM 1442 C CA . ALA A 1 181 ? 14.965 0.202 10.958 1.00 84.44 181 ALA A CA 1
ATOM 1443 C C . ALA A 1 181 ? 14.739 1.385 9.998 1.00 84.44 181 ALA A C 1
ATOM 1445 O O . ALA A 1 181 ? 15.158 1.331 8.837 1.00 84.44 181 ALA A O 1
ATOM 1446 N N . MET A 1 182 ? 14.150 2.478 10.492 1.00 83.50 182 MET A N 1
ATOM 1447 C CA . MET A 1 182 ? 13.962 3.714 9.734 1.00 83.50 182 MET A CA 1
ATOM 1448 C C . MET A 1 182 ? 15.306 4.335 9.341 1.00 83.50 182 MET A C 1
ATOM 1450 O O . MET A 1 182 ? 15.495 4.689 8.178 1.00 83.50 182 MET A O 1
ATOM 1454 N N . HIS A 1 183 ? 16.268 4.400 10.267 1.00 85.25 183 HIS A N 1
ATOM 1455 C CA . HIS A 1 183 ? 17.623 4.869 9.981 1.00 85.25 183 HIS A CA 1
ATOM 1456 C C . HIS A 1 183 ? 18.272 4.048 8.865 1.00 85.25 183 HIS A C 1
ATOM 1458 O O . HIS A 1 183 ? 18.692 4.609 7.853 1.00 85.25 183 HIS A O 1
ATOM 1464 N N . SER A 1 184 ? 18.319 2.720 9.002 1.00 84.31 184 SER A N 1
ATOM 1465 C CA . SER A 1 184 ? 18.931 1.858 7.989 1.00 84.31 184 SER A CA 1
ATOM 1466 C C . SER A 1 184 ? 18.263 2.023 6.624 1.00 84.31 184 SER A C 1
ATOM 1468 O O . SER A 1 184 ? 18.956 2.085 5.607 1.00 84.31 184 SER A O 1
ATOM 1470 N N . ARG A 1 185 ? 16.930 2.137 6.583 1.00 82.50 185 ARG A N 1
ATOM 1471 C CA . ARG A 1 185 ? 16.187 2.252 5.326 1.00 82.50 185 ARG A CA 1
ATOM 1472 C C . ARG A 1 185 ? 16.377 3.599 4.638 1.00 82.50 185 ARG A C 1
ATOM 1474 O O . ARG A 1 185 ? 16.590 3.624 3.423 1.00 82.50 185 ARG A O 1
ATOM 1481 N N . LEU A 1 186 ? 16.317 4.702 5.379 1.00 80.31 186 LEU A N 1
ATOM 1482 C CA . LEU A 1 186 ? 16.533 6.039 4.823 1.00 80.31 186 LEU A CA 1
ATOM 1483 C C . LEU A 1 186 ? 17.967 6.182 4.317 1.00 80.31 186 LEU A C 1
ATOM 1485 O O . LEU A 1 186 ? 18.176 6.620 3.189 1.00 80.31 186 LEU A O 1
ATOM 1489 N N . THR A 1 187 ? 18.947 5.693 5.074 1.00 82.31 187 THR A N 1
ATOM 1490 C CA . THR A 1 187 ? 20.351 5.741 4.663 1.00 82.31 187 THR A CA 1
ATOM 1491 C C . THR A 1 187 ? 20.618 4.899 3.405 1.00 82.31 187 THR A C 1
ATOM 1493 O O . THR A 1 187 ? 21.276 5.378 2.481 1.00 82.31 187 THR A O 1
ATOM 1496 N N . GLN A 1 188 ? 20.020 3.702 3.292 1.00 81.75 188 GLN A N 1
ATOM 1497 C CA . GLN A 1 188 ? 20.048 2.900 2.057 1.00 81.75 188 GLN A CA 1
ATOM 1498 C C . GLN A 1 188 ? 19.406 3.629 0.871 1.00 81.75 188 GLN A C 1
ATOM 1500 O O . GLN A 1 188 ? 19.966 3.644 -0.222 1.00 81.75 188 GLN A O 1
ATOM 1505 N N . THR A 1 189 ? 18.238 4.236 1.086 1.00 77.06 189 THR A N 1
ATOM 1506 C CA . THR A 1 189 ? 17.481 4.932 0.034 1.00 77.06 189 THR A CA 1
ATOM 1507 C C . THR A 1 189 ? 18.232 6.160 -0.478 1.00 77.06 189 THR A C 1
ATOM 1509 O O . THR A 1 189 ? 18.216 6.436 -1.675 1.00 77.06 189 THR A O 1
ATOM 1512 N N . MET A 1 190 ? 18.926 6.868 0.414 1.00 72.69 190 MET A N 1
ATOM 1513 C CA . MET A 1 190 ? 19.727 8.050 0.089 1.00 72.69 190 MET A CA 1
ATOM 1514 C C . MET A 1 190 ? 21.130 7.703 -0.434 1.00 72.69 190 MET A C 1
ATOM 1516 O O . MET A 1 190 ? 21.852 8.593 -0.879 1.00 72.69 190 MET A O 1
ATOM 1520 N N . GLY A 1 191 ? 21.527 6.425 -0.408 1.00 75.38 191 GLY A N 1
ATOM 1521 C CA . GLY A 1 191 ? 22.842 5.965 -0.863 1.00 75.38 191 GLY A CA 1
ATOM 1522 C C . GLY A 1 191 ? 24.008 6.408 0.029 1.00 75.38 191 GLY A C 1
ATOM 1523 O O . GLY A 1 191 ? 25.155 6.390 -0.417 1.00 75.38 191 GLY A O 1
ATOM 1524 N N . ILE A 1 192 ? 23.724 6.807 1.270 1.00 77.12 192 ILE A N 1
ATOM 1525 C CA . ILE A 1 192 ? 24.705 7.281 2.253 1.00 77.12 192 ILE A CA 1
ATOM 1526 C C . ILE A 1 192 ? 25.150 6.087 3.116 1.00 77.12 192 ILE A C 1
ATOM 1528 O O . ILE A 1 192 ? 24.440 5.086 3.217 1.00 77.12 192 ILE A O 1
ATOM 1532 N N . HIS A 1 193 ? 26.341 6.132 3.716 1.00 75.81 193 HIS A N 1
ATOM 1533 C CA . HIS A 1 193 ? 26.751 5.091 4.662 1.00 75.81 193 HIS A CA 1
ATOM 1534 C C . HIS A 1 193 ? 26.100 5.329 6.039 1.00 75.81 193 HIS A C 1
ATOM 1536 O O . HIS A 1 193 ? 26.076 6.470 6.504 1.00 75.81 193 HIS A O 1
ATOM 1542 N N . PRO A 1 194 ? 25.623 4.279 6.737 1.00 70.69 194 PRO A N 1
ATOM 1543 C CA . PRO A 1 194 ? 24.907 4.416 8.016 1.00 70.69 194 PRO A CA 1
ATOM 1544 C C . PRO A 1 194 ? 25.716 5.148 9.094 1.00 70.69 194 PRO A C 1
ATOM 1546 O O . PRO A 1 194 ? 25.159 5.900 9.882 1.00 70.69 194 PRO A O 1
ATOM 1549 N N . ASN A 1 195 ? 27.045 5.029 9.064 1.00 74.88 195 ASN A N 1
ATOM 1550 C CA . ASN A 1 195 ? 27.924 5.683 10.037 1.00 74.88 195 ASN A CA 1
ATOM 1551 C C . ASN A 1 195 ? 28.253 7.146 9.694 1.00 74.88 195 ASN A C 1
ATOM 1553 O O . ASN A 1 195 ? 28.911 7.815 10.481 1.00 74.88 195 ASN A O 1
ATOM 1557 N N . THR A 1 196 ? 27.854 7.635 8.514 1.00 76.62 196 THR A N 1
ATOM 1558 C CA . THR A 1 196 ? 28.228 8.981 8.036 1.00 76.62 196 THR A CA 1
ATOM 1559 C C . THR A 1 196 ? 27.152 10.036 8.265 1.00 76.62 196 THR A C 1
ATOM 1561 O O . THR A 1 196 ? 27.487 11.208 8.390 1.00 76.62 196 THR A O 1
ATOM 1564 N N . ALA A 1 197 ? 25.877 9.646 8.340 1.00 76.50 197 ALA A N 1
ATOM 1565 C CA . ALA A 1 197 ? 24.781 10.575 8.596 1.00 76.50 197 ALA A CA 1
ATOM 1566 C C . ALA A 1 197 ? 23.612 9.874 9.290 1.00 76.50 197 ALA A C 1
ATOM 1568 O O . ALA A 1 197 ? 23.244 8.750 8.943 1.00 76.50 197 ALA A O 1
ATOM 1569 N N . ILE A 1 198 ? 22.982 10.574 10.230 1.00 78.00 198 ILE A N 1
ATOM 1570 C CA . ILE A 1 198 ? 21.778 10.100 10.910 1.00 78.00 198 ILE A CA 1
ATOM 1571 C C . ILE A 1 198 ? 20.589 10.239 9.939 1.00 78.00 198 ILE A C 1
ATOM 1573 O O . ILE A 1 198 ? 20.388 11.292 9.340 1.00 78.00 198 ILE A O 1
ATOM 1577 N N . PHE A 1 199 ? 19.858 9.140 9.713 1.00 79.12 199 PHE A N 1
ATOM 1578 C CA . PHE A 1 199 ? 18.700 9.040 8.807 1.00 79.12 199 PHE A CA 1
ATOM 1579 C C . PHE A 1 199 ? 18.979 9.460 7.355 1.00 79.12 199 PHE A C 1
ATOM 1581 O O . PHE A 1 199 ? 18.090 9.956 6.671 1.00 79.12 199 PHE A O 1
ATOM 1588 N N . GLY A 1 200 ? 20.206 9.278 6.854 1.00 74.69 200 GLY A N 1
ATOM 1589 C CA . GLY A 1 200 ? 20.536 9.650 5.475 1.00 74.69 200 GLY A CA 1
ATOM 1590 C C . GLY A 1 200 ? 20.399 11.153 5.193 1.00 74.69 200 GLY A C 1
ATOM 1591 O O . GLY A 1 200 ? 20.089 11.526 4.063 1.00 74.69 200 GLY A O 1
ATOM 1592 N N . ASN A 1 201 ? 20.635 11.997 6.208 1.00 80.50 201 ASN A N 1
ATOM 1593 C CA . ASN A 1 201 ? 20.540 13.460 6.136 1.00 80.50 201 ASN A CA 1
ATOM 1594 C C . ASN A 1 201 ? 19.119 13.986 5.851 1.00 80.50 201 ASN A C 1
ATOM 1596 O O . ASN A 1 201 ? 18.943 15.039 5.240 1.00 80.50 201 ASN A O 1
ATOM 1600 N N . VAL A 1 202 ? 18.107 13.220 6.260 1.00 79.31 202 VAL A N 1
ATOM 1601 C CA . VAL A 1 202 ? 16.704 13.639 6.251 1.00 79.31 202 VAL A CA 1
ATOM 1602 C C . VAL A 1 202 ? 16.420 14.436 7.523 1.00 79.31 202 VAL A C 1
ATOM 1604 O O . VAL A 1 202 ? 16.728 13.970 8.620 1.00 79.31 202 VAL A O 1
ATOM 1607 N N . GLU A 1 203 ? 15.822 15.620 7.388 1.00 77.12 203 GLU A N 1
ATOM 1608 C CA . GLU A 1 203 ? 15.355 16.401 8.535 1.00 77.12 203 GLU A CA 1
ATOM 1609 C C . GLU A 1 203 ? 14.143 15.711 9.169 1.00 77.12 203 GLU A C 1
ATOM 1611 O O . GLU A 1 203 ? 13.088 15.564 8.545 1.00 77.12 203 GLU A O 1
ATOM 1616 N N . ILE A 1 204 ? 14.309 15.272 10.417 1.00 74.75 204 ILE A N 1
ATOM 1617 C CA . ILE A 1 204 ? 13.240 14.682 11.220 1.00 74.75 204 ILE A CA 1
ATOM 1618 C C . ILE A 1 204 ? 12.983 15.602 12.403 1.00 74.75 204 ILE A C 1
ATOM 1620 O O . ILE A 1 204 ? 13.862 15.812 13.237 1.00 74.75 204 ILE A O 1
ATOM 1624 N N . ILE A 1 205 ? 11.764 16.122 12.485 1.00 76.00 205 ILE A N 1
ATOM 1625 C CA . ILE A 1 205 ? 11.295 16.885 13.638 1.00 76.00 205 ILE A CA 1
ATOM 1626 C C . ILE A 1 205 ? 10.381 15.953 14.423 1.00 76.00 205 ILE A C 1
ATOM 1628 O O . ILE A 1 205 ? 9.310 15.579 13.953 1.00 76.00 205 ILE A O 1
ATOM 1632 N N . ALA A 1 206 ? 10.832 15.541 15.603 1.00 71.25 206 ALA A N 1
ATOM 1633 C CA . ALA A 1 206 ? 10.112 14.637 16.486 1.00 71.25 206 ALA A CA 1
ATOM 1634 C C . ALA A 1 206 ? 9.674 15.410 17.734 1.00 71.25 206 ALA A C 1
ATOM 1636 O O . ALA A 1 206 ? 10.510 15.868 18.510 1.00 71.25 206 ALA A O 1
ATOM 1637 N N . ILE A 1 207 ? 8.366 15.567 17.913 1.00 70.19 207 ILE A N 1
ATOM 1638 C CA . ILE A 1 207 ? 7.750 16.264 19.044 1.00 70.19 207 ILE A CA 1
ATOM 1639 C C . ILE A 1 207 ? 6.838 15.256 19.738 1.00 70.19 207 ILE A C 1
ATOM 1641 O O . ILE A 1 207 ? 6.024 14.610 19.084 1.00 70.19 207 ILE A O 1
ATOM 1645 N N . GLY A 1 208 ? 6.958 15.088 21.051 1.00 66.31 208 GLY A N 1
ATOM 1646 C CA . GLY A 1 208 ? 6.091 14.176 21.793 1.00 66.31 208 GLY A CA 1
ATOM 1647 C C . GLY A 1 208 ? 6.188 14.357 23.300 1.00 66.31 208 GLY A C 1
ATOM 1648 O O . GLY A 1 208 ? 7.212 14.805 23.813 1.00 66.31 208 GLY A O 1
ATOM 1649 N N . ASP A 1 209 ? 5.105 14.005 23.988 1.00 68.00 209 ASP A N 1
ATOM 1650 C CA . ASP A 1 209 ? 5.030 13.955 25.446 1.00 68.00 209 ASP A CA 1
ATOM 1651 C C . ASP A 1 209 ? 5.351 12.539 25.940 1.00 68.00 209 ASP A C 1
ATOM 1653 O O . ASP A 1 209 ? 4.545 11.622 25.783 1.00 68.00 209 ASP A O 1
ATOM 1657 N N . PHE A 1 210 ? 6.536 12.353 26.525 1.00 63.25 210 PHE A N 1
ATOM 1658 C CA . PHE A 1 210 ? 7.023 11.058 27.022 1.00 63.25 210 PHE A CA 1
ATOM 1659 C C . PHE A 1 210 ? 6.334 10.592 28.313 1.00 63.25 210 PHE A C 1
ATOM 1661 O O . PHE A 1 210 ? 6.679 9.531 28.828 1.00 63.25 210 PHE A O 1
ATOM 1668 N N . CYS A 1 211 ? 5.382 11.369 28.834 1.00 58.88 211 CYS A N 1
ATOM 1669 C CA . CYS A 1 211 ? 4.605 11.024 30.020 1.00 58.88 211 CYS A CA 1
ATOM 1670 C C . CYS A 1 211 ? 3.294 10.270 29.713 1.00 58.88 211 CYS A C 1
ATOM 1672 O O . CYS A 1 211 ? 2.538 10.010 30.651 1.00 58.88 211 CYS A O 1
ATOM 1674 N N . GLN A 1 212 ? 3.004 9.952 28.442 1.00 51.91 212 GLN A N 1
ATOM 1675 C CA . GLN A 1 212 ? 1.845 9.137 28.035 1.00 51.91 212 GLN A CA 1
ATOM 1676 C C . GLN A 1 212 ? 2.096 7.632 28.130 1.00 51.91 212 GLN A C 1
ATOM 1678 O O . GLN A 1 212 ? 3.213 7.188 27.778 1.00 51.91 212 GLN A O 1
#